Protein AF-A0A9W7A2T2-F1 (afdb_monomer_lite)

Secondary structure (DSSP, 8-state):
--TTHHHH-HHHHHHHHTT-HHHHHHHHHHTT-EEEETTTEEEEEEE-HHHHHHHHHHHHT-TT-TTSPPEE-TT-SSGGGSTT--SSS---SSS-EEEEEEE--TT-TTSS--EEEEE-TTT-TTS--HHHHHT--TT--GGGS-PEEHHHHHHTT-SSHHHHH-TT-EEEEEEEEEEE-TT--EEEEETTS-EEEE--------------

Organism: NCBI:txid2557542

Sequence (212 aa):
MAESANLYDPLSRDETYGSNIAKYLVDLHDSEGTFDFCGGMMFQFRLTEKLRSRLALVAESGGSDQNQPVVHGASFDSMAKIPDYEKSAAADNIRYFHGREIRSVPSAKGGRGFVLELSDSEGDPEGWTEGEISGYDGWGHDASRKWRKVDEWEAEGVKNVKDNYGPEAFGLNHRFYLHYDGGKSFWLSAEDGCEGKAAEAKRRGYFQGLFN

pLDDT: mean 91.11, std 13.6, range [35.66, 98.81]

Structure (mmCIF, N/CA/C/O backbone):
data_AF-A0A9W7A2T2-F1
#
_entry.id   AF-A0A9W7A2T2-F1
#
loop_
_atom_site.group_PDB
_atom_site.id
_atom_site.type_symbol
_atom_site.label_atom_id
_atom_site.label_alt_id
_atom_site.label_comp_id
_atom_site.label_asym_id
_atom_site.label_entity_id
_atom_site.label_seq_id
_atom_site.pdbx_PDB_ins_code
_atom_site.Cartn_x
_atom_site.Cartn_y
_atom_site.Cartn_z
_atom_site.occupancy
_atom_site.B_iso_or_equiv
_atom_site.auth_seq_id
_atom_site.auth_comp_id
_atom_site.auth_asym_id
_atom_site.auth_atom_id
_atom_site.pdbx_PDB_model_num
ATOM 1 N N . MET A 1 1 ? 4.888 -23.614 -9.134 1.00 39.28 1 MET A N 1
ATOM 2 C CA . MET A 1 1 ? 6.032 -23.099 -8.344 1.00 39.28 1 MET A CA 1
ATOM 3 C C . MET A 1 1 ? 6.779 -21.946 -9.036 1.00 39.28 1 MET A C 1
ATOM 5 O O . MET A 1 1 ? 7.769 -21.507 -8.481 1.00 39.28 1 MET A O 1
ATOM 9 N N . ALA A 1 2 ? 6.320 -21.427 -10.190 1.00 44.50 2 ALA A N 1
ATOM 10 C CA . ALA A 1 2 ? 6.962 -20.298 -10.887 1.00 44.50 2 ALA A CA 1
ATOM 11 C C . ALA A 1 2 ? 6.313 -18.923 -10.598 1.00 44.50 2 ALA A C 1
ATOM 13 O O . ALA A 1 2 ? 7.002 -17.916 -10.664 1.00 44.50 2 ALA A O 1
ATOM 14 N N . GLU A 1 3 ? 5.027 -18.867 -10.225 1.00 53.41 3 GLU A N 1
ATOM 15 C CA . GLU A 1 3 ? 4.299 -17.595 -10.025 1.00 53.41 3 GLU A CA 1
ATOM 16 C C . GLU A 1 3 ? 4.831 -16.729 -8.874 1.00 53.41 3 GLU A C 1
ATOM 18 O O . GLU A 1 3 ? 4.826 -15.511 -8.990 1.00 53.41 3 GLU A O 1
ATOM 23 N N . SER A 1 4 ? 5.343 -17.320 -7.788 1.00 67.75 4 SER A N 1
ATOM 24 C CA . SER A 1 4 ? 5.861 -16.538 -6.655 1.00 67.75 4 SER A CA 1
ATOM 25 C C . SER A 1 4 ? 7.244 -15.933 -6.910 1.00 67.75 4 SER A C 1
ATOM 27 O O . SER A 1 4 ? 7.601 -14.957 -6.259 1.00 67.75 4 SER A O 1
ATOM 29 N N . ALA A 1 5 ? 8.029 -16.478 -7.847 1.00 77.12 5 ALA A N 1
ATOM 30 C CA . ALA A 1 5 ? 9.371 -15.967 -8.137 1.00 77.12 5 ALA A CA 1
ATOM 31 C C . ALA A 1 5 ? 9.308 -14.558 -8.742 1.00 77.12 5 ALA A C 1
ATOM 33 O O . ALA A 1 5 ? 10.054 -13.674 -8.325 1.00 77.12 5 ALA A O 1
ATOM 34 N N . ASN A 1 6 ? 8.344 -14.326 -9.637 1.00 90.19 6 ASN A N 1
ATOM 35 C CA . ASN A 1 6 ? 8.128 -13.042 -10.307 1.00 90.19 6 ASN A CA 1
ATOM 36 C C . ASN A 1 6 ? 7.734 -11.917 -9.336 1.00 90.19 6 ASN A C 1
ATOM 38 O O . ASN A 1 6 ? 7.811 -10.747 -9.696 1.00 90.19 6 ASN A O 1
ATOM 42 N N . LEU A 1 7 ? 7.316 -12.259 -8.112 1.00 92.25 7 LEU A N 1
ATOM 43 C CA . LEU A 1 7 ? 6.920 -11.288 -7.097 1.00 92.25 7 LEU A CA 1
ATOM 44 C C . LEU A 1 7 ? 8.091 -10.761 -6.260 1.00 92.25 7 LEU A C 1
ATOM 46 O O . LEU A 1 7 ? 7.997 -9.683 -5.684 1.00 92.25 7 LEU A O 1
ATOM 50 N N . TYR A 1 8 ? 9.183 -11.520 -6.163 1.00 93.00 8 TYR A N 1
ATOM 51 C CA . TYR A 1 8 ? 10.259 -11.239 -5.205 1.00 93.00 8 TYR A CA 1
ATOM 52 C C . TYR A 1 8 ? 11.643 -11.146 -5.849 1.00 93.00 8 TYR A C 1
ATOM 54 O O . TYR A 1 8 ? 12.512 -10.452 -5.322 1.00 93.00 8 TYR A O 1
ATOM 62 N N . ASP A 1 9 ? 11.867 -11.824 -6.976 1.00 92.88 9 ASP A N 1
ATOM 63 C CA . ASP A 1 9 ? 13.112 -11.737 -7.732 1.00 92.88 9 ASP A CA 1
ATOM 64 C C . ASP A 1 9 ? 13.060 -10.553 -8.718 1.00 92.88 9 ASP A C 1
ATOM 66 O O . ASP A 1 9 ? 12.177 -10.523 -9.579 1.00 92.88 9 ASP A O 1
ATOM 70 N N . PRO A 1 10 ? 13.987 -9.576 -8.640 1.00 93.81 10 PRO A N 1
ATOM 71 C CA . PRO A 1 10 ? 13.949 -8.397 -9.502 1.00 93.81 10 PRO A CA 1
ATOM 72 C C . PRO A 1 10 ? 14.003 -8.696 -11.002 1.00 93.81 10 PRO A C 1
ATOM 74 O O . PRO A 1 10 ? 13.326 -8.016 -11.768 1.00 93.81 10 PRO A O 1
ATOM 77 N N . LEU A 1 11 ? 14.787 -9.691 -11.432 1.00 93.25 11 LEU A N 1
ATOM 78 C CA . LEU A 1 11 ? 14.917 -10.020 -12.855 1.00 93.25 11 LEU A CA 1
ATOM 79 C C . LEU A 1 11 ? 13.620 -10.633 -13.380 1.00 93.25 11 LEU A C 1
ATOM 81 O O . LEU A 1 11 ? 13.077 -10.170 -14.378 1.00 93.25 11 LEU A O 1
ATOM 85 N N . SER A 1 12 ? 13.087 -11.610 -12.652 1.00 94.25 12 SER A N 1
ATOM 86 C CA . SER A 1 12 ? 11.843 -12.300 -12.998 1.00 94.25 12 SER A CA 1
ATOM 87 C C . SER A 1 12 ? 10.645 -11.341 -12.970 1.00 94.25 12 SER A C 1
ATOM 89 O O . SER A 1 12 ? 9.765 -11.410 -13.832 1.00 94.25 12 SER A O 1
ATOM 91 N N . ARG A 1 13 ? 10.626 -10.398 -12.015 1.00 95.50 13 ARG A N 1
ATOM 92 C CA . ARG A 1 13 ? 9.643 -9.307 -11.953 1.00 95.50 13 ARG A CA 1
ATOM 93 C C . ARG A 1 13 ? 9.729 -8.415 -13.188 1.00 95.50 13 ARG A C 1
ATOM 95 O O . ARG A 1 13 ? 8.713 -8.186 -13.838 1.00 95.50 13 ARG A O 1
ATOM 102 N N . ASP A 1 14 ? 10.918 -7.913 -13.513 1.00 94.19 14 ASP A N 1
ATOM 103 C CA . ASP A 1 14 ? 11.112 -6.995 -14.639 1.00 94.19 14 ASP A CA 1
ATOM 104 C C . ASP A 1 14 ? 10.768 -7.671 -15.980 1.00 94.19 14 ASP A C 1
ATOM 106 O O . ASP A 1 14 ? 10.157 -7.038 -16.840 1.00 94.19 14 ASP A O 1
ATOM 110 N N . GLU A 1 15 ? 11.084 -8.961 -16.144 1.00 95.75 15 GLU A N 1
ATOM 111 C CA . GLU A 1 15 ? 10.700 -9.762 -17.317 1.00 95.75 15 GLU A CA 1
ATOM 112 C C . GLU A 1 15 ? 9.182 -9.962 -17.432 1.00 95.75 15 GLU A C 1
ATOM 114 O O . GLU A 1 15 ? 8.639 -9.951 -18.537 1.00 95.75 15 GLU A O 1
ATOM 119 N N . THR A 1 16 ? 8.493 -10.134 -16.302 1.00 95.94 16 THR A N 1
ATOM 120 C CA . THR A 1 16 ? 7.048 -10.408 -16.269 1.00 95.94 16 THR A CA 1
ATOM 121 C C . THR A 1 16 ? 6.214 -9.139 -16.419 1.00 95.94 16 THR A C 1
ATOM 123 O O . THR A 1 16 ? 5.229 -9.123 -17.157 1.00 95.94 16 THR A O 1
ATOM 126 N N . TYR A 1 17 ? 6.585 -8.079 -15.701 1.00 96.38 17 TYR A N 1
ATOM 127 C CA . TYR A 1 17 ? 5.761 -6.882 -15.542 1.00 96.38 17 TYR A CA 1
ATOM 128 C C . TYR A 1 17 ? 6.290 -5.686 -16.330 1.00 96.38 17 TYR A C 1
ATOM 130 O O . TYR A 1 17 ? 5.493 -4.870 -16.797 1.00 96.38 17 TYR A O 1
ATOM 138 N N . GLY A 1 18 ? 7.609 -5.562 -16.506 1.00 95.31 18 GLY A N 1
ATOM 139 C CA . GLY A 1 18 ? 8.226 -4.394 -17.132 1.00 95.31 18 GLY A CA 1
ATOM 140 C C . GLY A 1 18 ? 7.735 -3.086 -16.503 1.00 95.31 18 GLY A C 1
ATOM 141 O O . GLY A 1 18 ? 7.902 -2.858 -15.308 1.00 95.31 18 GLY A O 1
ATOM 142 N N . SER A 1 19 ? 7.100 -2.227 -17.305 1.00 96.12 19 SER A N 1
ATOM 143 C CA . SER A 1 19 ? 6.503 -0.967 -16.839 1.00 96.12 19 SER A CA 1
ATOM 144 C C . SER A 1 19 ? 5.053 -1.085 -16.344 1.00 96.12 19 SER A C 1
ATOM 146 O O . SER A 1 19 ? 4.466 -0.080 -15.955 1.00 96.12 19 SER A O 1
ATOM 148 N N . ASN A 1 20 ? 4.450 -2.279 -16.342 1.00 98.19 20 ASN A N 1
ATOM 149 C CA . ASN A 1 20 ? 3.092 -2.508 -15.839 1.00 98.19 20 ASN A CA 1
ATOM 150 C C . ASN A 1 20 ? 3.088 -2.746 -14.319 1.00 98.19 20 ASN A C 1
ATOM 152 O O . ASN A 1 20 ? 2.816 -3.845 -13.830 1.00 98.19 20 ASN A O 1
ATOM 156 N N . ILE A 1 21 ? 3.419 -1.695 -13.571 1.00 98.31 21 ILE A N 1
ATOM 157 C CA . ILE A 1 21 ? 3.510 -1.724 -12.107 1.00 98.31 21 ILE A CA 1
ATOM 158 C C . ILE A 1 21 ? 2.142 -1.972 -11.469 1.00 98.31 21 ILE A C 1
ATOM 160 O O . ILE A 1 21 ? 2.054 -2.671 -10.461 1.00 98.31 21 ILE A O 1
ATOM 164 N N . ALA A 1 22 ? 1.063 -1.478 -12.078 1.00 98.69 22 ALA A N 1
ATOM 165 C CA . ALA A 1 22 ? -0.293 -1.739 -11.610 1.00 98.69 22 ALA A CA 1
ATOM 166 C C . ALA A 1 22 ? -0.591 -3.249 -11.555 1.00 98.69 22 ALA A C 1
ATOM 168 O O . ALA A 1 22 ? -1.067 -3.743 -10.532 1.00 98.69 22 ALA A O 1
ATOM 169 N N . LYS A 1 23 ? -0.223 -4.005 -12.603 1.00 98.50 23 LYS A N 1
ATOM 170 C CA . LYS A 1 23 ? -0.381 -5.469 -12.624 1.00 98.50 23 LYS A CA 1
ATOM 171 C C . LYS A 1 23 ? 0.440 -6.149 -11.532 1.00 98.50 23 LYS A C 1
ATOM 173 O O . LYS A 1 23 ? -0.048 -7.082 -10.905 1.00 98.50 23 LYS A O 1
ATOM 178 N N . TYR A 1 24 ? 1.661 -5.676 -11.293 1.00 98.25 24 TYR A N 1
ATOM 179 C CA . TYR A 1 24 ? 2.524 -6.210 -10.242 1.00 98.25 24 TYR A CA 1
ATOM 180 C C . TYR A 1 24 ? 1.923 -6.023 -8.841 1.00 98.25 24 TYR A C 1
ATOM 182 O O . TYR A 1 24 ? 1.897 -6.968 -8.057 1.00 98.25 24 TYR A O 1
ATOM 190 N N . LEU A 1 25 ? 1.384 -4.838 -8.531 1.00 98.56 25 LEU A N 1
ATOM 191 C CA . LEU A 1 25 ? 0.721 -4.583 -7.247 1.00 98.56 25 LEU A CA 1
ATOM 192 C C . LEU A 1 25 ? -0.55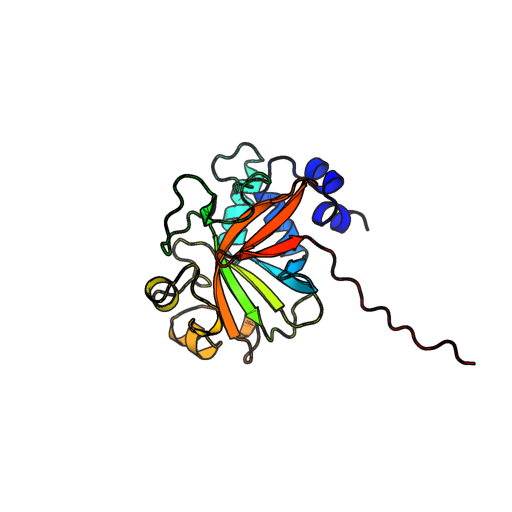5 -5.419 -7.078 1.00 98.56 25 LEU A C 1
ATOM 194 O O . LEU A 1 25 ? -0.791 -5.951 -5.994 1.00 98.56 25 LEU A O 1
ATOM 198 N N . VAL A 1 26 ? -1.360 -5.565 -8.137 1.00 98.69 26 VAL A N 1
ATOM 199 C CA . VAL A 1 26 ? -2.550 -6.433 -8.116 1.00 98.69 26 VAL A CA 1
ATOM 200 C C . VAL A 1 26 ? -2.152 -7.884 -7.855 1.00 98.69 26 VAL A C 1
ATOM 202 O O . VAL A 1 26 ? -2.738 -8.519 -6.985 1.00 98.69 26 VAL A O 1
ATOM 205 N N . ASP A 1 27 ? -1.114 -8.392 -8.520 1.00 98.12 27 ASP A N 1
ATOM 206 C CA . ASP A 1 27 ? -0.656 -9.769 -8.315 1.00 98.12 27 ASP A CA 1
ATOM 207 C C . ASP A 1 27 ? -0.048 -9.978 -6.923 1.00 98.12 27 ASP A C 1
ATOM 209 O O . ASP A 1 27 ? -0.278 -11.017 -6.304 1.00 98.12 27 ASP A O 1
ATOM 213 N N . LEU A 1 28 ? 0.685 -8.995 -6.386 1.00 97.12 28 LEU A N 1
ATOM 214 C CA . LEU A 1 28 ? 1.149 -9.019 -4.996 1.00 97.12 28 LEU A CA 1
ATOM 215 C C . LEU A 1 28 ? -0.024 -9.103 -4.014 1.00 97.12 28 LEU A C 1
ATOM 217 O O . LEU A 1 28 ? 0.048 -9.857 -3.049 1.00 97.12 28 LEU A O 1
ATOM 221 N N . HIS A 1 29 ? -1.100 -8.353 -4.249 1.00 97.94 29 HIS A N 1
ATOM 222 C CA . HIS A 1 29 ? -2.296 -8.402 -3.413 1.00 97.94 29 HIS A CA 1
ATOM 223 C C . HIS A 1 29 ? -3.030 -9.745 -3.530 1.00 97.94 29 HIS A C 1
ATOM 225 O O . HIS A 1 29 ? -3.267 -10.400 -2.514 1.00 97.94 29 HIS A O 1
ATOM 231 N N . ASP A 1 30 ? -3.340 -10.173 -4.756 1.00 97.44 30 ASP A N 1
ATOM 232 C CA . ASP A 1 30 ? -4.124 -11.382 -5.042 1.00 97.44 30 ASP A CA 1
ATOM 233 C C . ASP A 1 30 ? -3.389 -12.665 -4.597 1.00 97.44 30 ASP A C 1
ATOM 235 O O . ASP A 1 30 ? -4.020 -13.673 -4.275 1.00 97.44 30 ASP A O 1
ATOM 239 N N . SER A 1 31 ? -2.053 -12.628 -4.534 1.00 95.62 31 SER A N 1
ATOM 240 C CA . SER A 1 31 ? -1.213 -13.725 -4.029 1.00 95.62 31 SER A CA 1
ATOM 241 C C . SER A 1 31 ? -0.947 -13.687 -2.519 1.00 95.62 31 SER A C 1
ATOM 243 O O . SER A 1 31 ? -0.218 -14.544 -2.012 1.00 95.62 31 SER A O 1
ATOM 245 N N . GLU A 1 32 ? -1.511 -12.715 -1.795 1.00 95.25 32 GLU A N 1
ATOM 246 C CA . GLU A 1 32 ? -1.218 -12.459 -0.378 1.00 95.25 32 GLU A CA 1
ATOM 247 C C . GLU A 1 32 ? 0.293 -12.261 -0.114 1.00 95.25 32 GLU A C 1
ATOM 249 O O . GLU A 1 32 ? 0.839 -12.722 0.897 1.00 95.25 32 GLU A O 1
ATOM 254 N N . GLY A 1 33 ? 0.977 -11.599 -1.053 1.00 95.44 33 GLY A N 1
ATOM 255 C CA . GLY A 1 33 ? 2.412 -11.345 -1.031 1.00 95.44 33 GLY A CA 1
ATOM 256 C C . GLY A 1 33 ? 2.857 -10.499 0.160 1.00 95.44 33 GLY A C 1
ATOM 257 O O . GLY A 1 33 ? 2.050 -9.856 0.831 1.00 95.44 33 GLY A O 1
ATOM 258 N N . THR A 1 34 ? 4.158 -10.510 0.457 1.00 95.56 34 THR A N 1
ATOM 259 C CA . THR A 1 34 ? 4.694 -9.865 1.665 1.00 95.56 34 THR A CA 1
ATOM 260 C C . THR A 1 34 ? 5.846 -8.898 1.403 1.00 95.56 34 THR A C 1
ATOM 262 O O . THR A 1 34 ? 6.621 -9.059 0.461 1.00 95.56 34 THR A O 1
ATOM 265 N N . PHE A 1 35 ? 5.992 -7.925 2.301 1.00 96.06 35 PHE A N 1
ATOM 266 C CA . PHE A 1 35 ? 7.139 -7.024 2.398 1.00 96.06 35 PHE A CA 1
ATOM 267 C C . PHE A 1 35 ? 7.901 -7.280 3.700 1.00 96.06 35 PHE A C 1
ATOM 269 O O . PHE A 1 35 ? 7.287 -7.425 4.757 1.00 96.06 35 PHE A O 1
ATOM 276 N N . ASP A 1 36 ? 9.232 -7.322 3.630 1.00 94.19 36 ASP A N 1
ATOM 277 C CA . ASP A 1 36 ? 10.106 -7.262 4.807 1.00 94.19 36 ASP A CA 1
ATOM 278 C C . ASP A 1 36 ? 10.282 -5.793 5.210 1.00 94.19 36 ASP A C 1
ATOM 280 O O . ASP A 1 36 ? 11.205 -5.119 4.754 1.00 94.19 36 ASP A O 1
ATOM 284 N N . PHE A 1 37 ? 9.327 -5.290 5.988 1.00 91.31 37 PHE A N 1
ATOM 285 C CA . PHE A 1 37 ? 9.185 -3.890 6.375 1.00 91.31 37 PHE A CA 1
ATOM 286 C C . PHE A 1 37 ? 9.878 -3.617 7.715 1.00 91.31 37 PHE A C 1
ATOM 288 O O . PHE A 1 37 ? 9.899 -4.469 8.607 1.00 91.31 37 PHE A O 1
ATOM 295 N N . CYS A 1 38 ? 10.475 -2.435 7.867 1.00 86.56 38 CYS A N 1
ATOM 296 C CA . CYS A 1 38 ? 11.233 -2.025 9.057 1.00 86.56 38 CYS A CA 1
ATOM 297 C C . CYS A 1 38 ? 12.368 -2.993 9.456 1.00 86.56 38 CYS A C 1
ATOM 299 O O . CYS A 1 38 ? 12.692 -3.127 10.639 1.00 86.56 38 CYS A O 1
ATOM 301 N N . GLY A 1 39 ? 12.977 -3.681 8.484 1.00 79.19 39 GLY A N 1
ATOM 302 C CA . GLY A 1 39 ? 14.183 -4.486 8.698 1.00 79.19 39 GLY A CA 1
ATOM 303 C C . GLY A 1 39 ? 13.975 -5.758 9.528 1.00 79.19 39 GLY A C 1
ATOM 304 O O . GLY A 1 39 ? 14.740 -6.022 10.458 1.00 79.19 39 GLY A O 1
ATOM 305 N N . GLY A 1 40 ? 12.966 -6.565 9.196 1.00 83.50 40 GLY A N 1
ATOM 306 C CA . GLY A 1 40 ? 12.762 -7.899 9.770 1.00 83.50 40 GLY A CA 1
ATOM 307 C C . GLY A 1 40 ? 11.316 -8.227 10.139 1.00 83.50 40 GLY A C 1
ATOM 308 O O . GLY A 1 40 ? 11.067 -9.277 10.748 1.00 83.50 40 GLY A O 1
ATOM 309 N N . MET A 1 41 ? 10.362 -7.344 9.840 1.00 90.81 41 MET A N 1
ATOM 310 C CA . MET A 1 41 ? 8.943 -7.574 10.092 1.00 90.81 41 MET A CA 1
ATOM 311 C C . MET A 1 41 ? 8.233 -7.846 8.770 1.00 90.81 41 MET A C 1
ATOM 313 O O . MET A 1 41 ? 8.154 -6.989 7.903 1.00 90.81 41 MET A O 1
ATOM 317 N N . MET A 1 42 ? 7.696 -9.055 8.617 1.00 94.38 42 MET A N 1
ATOM 318 C CA . MET A 1 42 ? 6.963 -9.419 7.409 1.00 94.38 42 MET A CA 1
ATOM 319 C C . MET A 1 42 ? 5.521 -8.919 7.500 1.00 94.38 42 MET A C 1
ATOM 321 O O . MET A 1 42 ? 4.765 -9.395 8.351 1.00 94.38 42 MET A O 1
ATOM 325 N N . PHE A 1 43 ? 5.153 -8.007 6.607 1.00 96.81 43 PHE A N 1
ATOM 326 C CA . PHE A 1 43 ? 3.792 -7.509 6.436 1.00 96.81 43 PHE A CA 1
ATOM 327 C C . PHE A 1 43 ? 3.179 -8.122 5.184 1.00 96.81 43 PHE A C 1
ATOM 329 O O . PHE A 1 43 ? 3.812 -8.118 4.130 1.00 96.81 43 PHE A O 1
ATOM 336 N N . GLN A 1 44 ? 1.950 -8.623 5.275 1.00 97.44 44 GLN A N 1
ATOM 337 C CA . GLN A 1 44 ? 1.161 -8.935 4.087 1.00 97.44 44 GLN A CA 1
ATOM 338 C C . GLN A 1 44 ? 0.778 -7.642 3.371 1.00 97.44 44 GLN A C 1
ATOM 340 O O . GLN A 1 44 ? 0.322 -6.692 4.001 1.00 97.44 44 GLN A O 1
ATOM 345 N N . PHE A 1 45 ? 0.932 -7.620 2.055 1.00 97.94 45 PHE A N 1
ATOM 346 C CA . PHE A 1 45 ? 0.456 -6.539 1.216 1.00 97.94 45 PHE A CA 1
ATOM 347 C C . PHE A 1 45 ? -1.033 -6.697 0.931 1.00 97.94 45 PHE A C 1
ATOM 349 O O . PHE A 1 45 ? -1.511 -7.787 0.600 1.00 97.94 45 PHE A O 1
ATOM 356 N N . ARG A 1 46 ? -1.774 -5.599 1.040 1.00 98.38 46 ARG A N 1
ATOM 357 C CA . ARG A 1 46 ? -3.193 -5.556 0.719 1.00 98.38 46 ARG A CA 1
ATOM 358 C C . ARG A 1 46 ? -3.543 -4.258 0.003 1.00 98.38 46 ARG A C 1
ATOM 360 O O . ARG A 1 46 ? -3.083 -3.190 0.379 1.00 98.38 46 ARG A O 1
ATOM 367 N N . LEU A 1 47 ? -4.400 -4.365 -1.001 1.00 98.81 47 LEU A N 1
ATOM 368 C CA . LEU A 1 47 ? -5.118 -3.244 -1.585 1.00 98.81 47 LEU A CA 1
ATOM 369 C C . LEU A 1 47 ? -6.553 -3.277 -1.049 1.00 98.81 47 LEU A C 1
ATOM 371 O O . LEU A 1 47 ? -7.107 -4.361 -0.838 1.00 98.81 47 LEU A O 1
ATOM 375 N N . THR A 1 48 ? -7.161 -2.116 -0.833 1.00 98.62 48 THR A N 1
ATOM 376 C CA . THR A 1 48 ? -8.623 -2.031 -0.704 1.00 98.62 48 THR A CA 1
ATOM 377 C C . THR A 1 48 ? -9.286 -2.448 -2.014 1.00 98.62 48 THR A C 1
ATOM 379 O O . THR A 1 48 ? -8.667 -2.388 -3.084 1.00 98.62 48 THR A O 1
ATOM 382 N N . GLU A 1 49 ? -10.563 -2.836 -1.969 1.00 98.31 49 GLU A N 1
ATOM 383 C CA . GLU A 1 49 ? -11.251 -3.308 -3.178 1.00 98.31 49 GLU A CA 1
ATOM 384 C C . GLU A 1 49 ? -11.295 -2.225 -4.269 1.00 98.31 49 GLU A C 1
ATOM 386 O O . GLU A 1 49 ? -11.135 -2.508 -5.462 1.00 98.31 49 GLU A O 1
ATOM 391 N N . LYS A 1 50 ? -11.456 -0.958 -3.864 1.00 98.62 50 LYS A N 1
ATOM 392 C CA . LYS A 1 50 ? -11.489 0.174 -4.792 1.00 98.62 50 LYS A CA 1
ATOM 393 C C . LYS A 1 50 ? -10.139 0.401 -5.469 1.00 98.62 50 LYS A C 1
ATOM 395 O O . LYS A 1 50 ? -10.102 0.498 -6.698 1.00 98.62 50 LYS A O 1
ATOM 400 N N . LEU A 1 51 ? -9.043 0.439 -4.704 1.00 98.75 51 LEU A N 1
ATOM 401 C CA . LEU A 1 51 ? -7.712 0.640 -5.280 1.00 98.75 51 LEU A CA 1
ATOM 402 C C . LEU A 1 51 ? -7.300 -0.553 -6.146 1.00 98.75 51 LEU A C 1
ATOM 404 O O . LEU A 1 51 ? -6.781 -0.357 -7.244 1.00 98.75 51 LEU A O 1
ATOM 408 N N . ARG A 1 52 ? -7.587 -1.783 -5.698 1.00 98.75 52 ARG A N 1
ATOM 409 C CA . ARG A 1 52 ? -7.376 -3.002 -6.491 1.00 98.75 52 ARG A CA 1
ATOM 410 C C . ARG A 1 52 ? -8.087 -2.906 -7.837 1.00 98.75 52 ARG A C 1
ATOM 412 O O . ARG A 1 52 ? -7.457 -3.109 -8.871 1.00 98.75 52 ARG A O 1
ATOM 419 N N . SER A 1 53 ? -9.375 -2.562 -7.830 1.00 98.62 53 SER A N 1
ATOM 420 C CA . SER A 1 53 ? -10.179 -2.422 -9.049 1.00 98.62 53 SER A CA 1
ATOM 421 C C . SER A 1 53 ? -9.625 -1.345 -9.985 1.00 98.62 53 SER A C 1
ATOM 423 O O . SER A 1 53 ? -9.503 -1.577 -11.187 1.00 98.62 53 SER A O 1
ATOM 425 N N . ARG A 1 54 ? -9.233 -0.182 -9.446 1.00 98.56 54 ARG A N 1
ATOM 426 C CA . ARG A 1 54 ? -8.578 0.882 -10.222 1.00 98.56 54 ARG A CA 1
ATOM 427 C C . ARG A 1 54 ? -7.290 0.379 -10.875 1.00 98.56 54 ARG A C 1
ATOM 429 O O . ARG A 1 54 ? -7.113 0.558 -12.077 1.00 98.56 54 ARG A O 1
ATOM 436 N N . LEU A 1 55 ? -6.407 -0.259 -10.109 1.00 98.75 55 LEU A N 1
ATOM 437 C CA . LEU A 1 55 ? -5.127 -0.753 -10.618 1.00 98.75 55 LEU A CA 1
ATOM 438 C C . LEU A 1 55 ? -5.303 -1.901 -11.618 1.00 98.75 55 LEU A C 1
ATOM 440 O O . LEU A 1 55 ? -4.544 -1.971 -12.579 1.00 98.75 55 LEU A O 1
ATOM 444 N N . ALA A 1 56 ? -6.318 -2.752 -11.463 1.00 98.69 56 ALA A N 1
ATOM 445 C CA . ALA A 1 56 ? -6.638 -3.785 -12.446 1.00 98.69 56 ALA A CA 1
ATOM 446 C C . ALA A 1 56 ? -7.007 -3.180 -13.814 1.00 98.69 56 ALA A C 1
ATOM 448 O O . ALA A 1 56 ? -6.499 -3.635 -14.836 1.00 98.69 56 ALA A O 1
ATOM 449 N N . LEU A 1 57 ? -7.795 -2.098 -13.841 1.00 98.38 57 LEU A N 1
ATOM 450 C CA . LEU A 1 57 ? -8.120 -1.386 -15.086 1.00 98.38 57 LEU A CA 1
ATOM 451 C C . LEU A 1 57 ? -6.879 -0.744 -15.725 1.00 98.38 57 LEU A C 1
ATOM 453 O O . LEU A 1 57 ? -6.666 -0.862 -16.929 1.00 98.38 57 LEU A O 1
ATOM 457 N N . VAL A 1 58 ? -6.022 -0.104 -14.922 1.00 98.50 58 VAL A N 1
ATOM 458 C CA . VAL A 1 58 ? -4.743 0.453 -15.405 1.00 98.50 58 VAL A CA 1
ATOM 459 C C . VAL A 1 58 ? -3.835 -0.657 -15.949 1.00 98.50 58 VAL A C 1
ATOM 461 O O . VAL A 1 58 ? -3.156 -0.479 -16.961 1.00 98.50 58 VAL A O 1
ATOM 464 N N . ALA A 1 59 ? -3.843 -1.826 -15.308 1.00 98.19 59 ALA A N 1
ATOM 465 C CA . ALA A 1 59 ? -3.067 -2.980 -15.728 1.00 98.19 59 ALA A CA 1
ATOM 466 C C . ALA A 1 59 ? -3.515 -3.539 -17.087 1.00 98.19 59 ALA A C 1
ATOM 468 O O . ALA A 1 59 ? -2.656 -3.944 -17.874 1.00 98.19 59 ALA A O 1
ATOM 469 N N . GLU A 1 60 ? -4.820 -3.536 -17.375 1.00 97.94 60 GLU A N 1
ATOM 470 C CA . GLU A 1 60 ? -5.389 -3.947 -18.667 1.00 97.94 60 GLU A CA 1
ATOM 471 C C . GLU A 1 60 ? -4.971 -3.015 -19.814 1.00 97.94 60 GLU A C 1
ATOM 473 O O . GLU A 1 60 ? -4.691 -3.487 -20.918 1.00 97.94 60 GLU A O 1
ATOM 478 N N . SER A 1 61 ? -4.843 -1.710 -19.546 1.00 96.19 61 SER A N 1
ATOM 479 C CA . SER A 1 61 ? -4.306 -0.723 -20.499 1.00 96.19 61 SER A CA 1
ATOM 480 C C . SER A 1 61 ? -2.802 -0.882 -20.774 1.00 96.19 61 SER A C 1
ATOM 482 O O . SER A 1 61 ? -2.276 -0.308 -21.732 1.00 96.19 61 SER A O 1
ATOM 484 N N . GLY A 1 62 ? -2.096 -1.669 -19.957 1.00 94.81 62 GLY A N 1
ATOM 485 C CA . GLY A 1 62 ? -0.680 -1.984 -20.119 1.00 94.81 62 GLY A CA 1
ATOM 486 C C . GLY A 1 62 ? 0.280 -0.922 -19.573 1.00 94.81 62 GLY A C 1
ATOM 487 O O . GLY A 1 62 ? -0.100 0.125 -19.051 1.00 94.81 62 GLY A O 1
ATOM 488 N N . GLY A 1 63 ? 1.580 -1.202 -19.695 1.00 94.06 63 GLY A N 1
ATOM 489 C CA . GLY A 1 63 ? 2.650 -0.414 -19.070 1.00 94.06 63 GLY A CA 1
ATOM 490 C C . GLY A 1 63 ? 2.915 0.973 -19.673 1.00 94.06 63 GLY A C 1
ATOM 491 O O . GLY A 1 63 ? 3.872 1.625 -19.265 1.00 94.06 63 GLY A O 1
ATOM 492 N N . SER A 1 64 ? 2.126 1.409 -20.657 1.00 95.44 64 SER A N 1
ATOM 493 C CA . SER A 1 64 ? 2.164 2.765 -21.223 1.00 95.44 64 SER A CA 1
ATOM 494 C C . SER A 1 64 ? 1.010 3.651 -20.746 1.00 95.44 64 SER A C 1
ATOM 496 O O . SER A 1 64 ? 0.914 4.795 -21.189 1.00 95.44 64 SER A O 1
ATOM 498 N N . ASP A 1 65 ? 0.114 3.137 -19.895 1.00 97.50 65 ASP A N 1
ATOM 499 C CA . ASP A 1 65 ? -0.95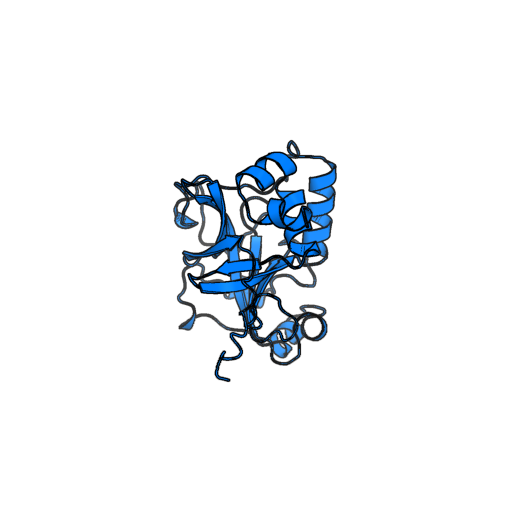6 3.941 -19.303 1.00 97.50 65 ASP A CA 1
ATOM 500 C C . ASP A 1 65 ? -0.362 5.044 -18.411 1.00 97.50 65 ASP A C 1
ATOM 502 O O . ASP A 1 65 ? 0.540 4.807 -17.607 1.00 97.50 65 ASP A O 1
ATOM 506 N N . GLN A 1 66 ? -0.867 6.268 -18.555 1.00 96.81 66 GLN A N 1
ATOM 507 C CA . GLN A 1 66 ? -0.392 7.433 -17.800 1.00 96.81 66 GLN A CA 1
ATOM 508 C C . GLN A 1 66 ? -0.687 7.351 -16.294 1.00 96.81 66 GLN A C 1
ATOM 510 O O . GLN A 1 66 ? -0.093 8.095 -15.519 1.00 96.81 66 GLN A O 1
ATOM 515 N N . ASN A 1 67 ? -1.595 6.462 -15.887 1.00 97.56 67 ASN A N 1
ATOM 516 C CA . ASN A 1 67 ? -1.961 6.221 -14.496 1.00 97.56 67 ASN A CA 1
ATOM 517 C C . ASN A 1 67 ? -1.185 5.047 -13.878 1.00 97.56 67 ASN A C 1
ATOM 519 O O . ASN A 1 67 ? -1.530 4.602 -12.784 1.00 97.56 67 ASN A O 1
ATOM 523 N N . GLN A 1 68 ? -0.163 4.513 -14.560 1.00 98.44 68 GLN A N 1
ATOM 524 C CA . GLN A 1 68 ? 0.737 3.532 -13.954 1.00 98.44 68 GLN A CA 1
ATOM 525 C C . GLN A 1 68 ? 1.395 4.126 -12.698 1.00 98.44 68 GLN A C 1
ATOM 527 O O . GLN A 1 68 ? 1.911 5.246 -12.765 1.00 98.44 68 GLN A O 1
ATOM 532 N N . PRO A 1 69 ? 1.432 3.384 -11.574 1.00 98.38 69 PRO A N 1
ATOM 533 C CA . PRO A 1 69 ? 2.166 3.803 -10.390 1.00 98.38 69 PRO A CA 1
ATOM 534 C C . PRO A 1 69 ? 3.615 4.171 -10.708 1.00 98.38 69 PRO A C 1
ATOM 536 O O . PRO A 1 69 ? 4.319 3.455 -11.427 1.00 98.38 69 PRO A O 1
ATOM 539 N N . VAL A 1 70 ? 4.076 5.278 -10.138 1.00 97.88 70 VAL A N 1
ATOM 540 C CA . VAL A 1 70 ? 5.454 5.739 -10.285 1.00 97.88 70 VAL A CA 1
ATOM 541 C C . VAL A 1 70 ? 6.335 4.993 -9.294 1.00 97.88 70 VAL A C 1
ATOM 543 O O . VAL A 1 70 ? 6.101 5.026 -8.090 1.00 97.88 70 VAL A O 1
ATOM 546 N N . VAL A 1 71 ? 7.390 4.362 -9.811 1.00 97.50 71 VAL A N 1
ATOM 547 C CA . VAL A 1 71 ? 8.463 3.783 -8.997 1.00 97.50 71 VAL A CA 1
ATOM 548 C C . VAL A 1 71 ? 9.688 4.673 -9.126 1.00 97.50 71 VAL A C 1
ATOM 550 O O . VAL A 1 71 ? 10.297 4.775 -10.194 1.00 97.50 71 VAL A O 1
ATOM 553 N N . HIS A 1 72 ? 10.033 5.355 -8.041 1.00 97.25 72 HIS A N 1
ATOM 554 C CA . HIS A 1 72 ? 11.162 6.270 -8.009 1.00 97.25 72 HIS A CA 1
ATOM 555 C C . HIS A 1 72 ? 12.504 5.519 -8.083 1.00 97.25 72 HIS A C 1
ATOM 557 O O . HIS A 1 72 ? 12.624 4.356 -7.704 1.00 97.25 72 HIS A O 1
ATOM 563 N N . GLY A 1 73 ? 13.542 6.177 -8.600 1.00 95.88 73 GLY A N 1
ATOM 564 C CA . GLY A 1 73 ? 14.897 5.617 -8.614 1.00 95.88 73 GLY A CA 1
ATOM 565 C C . GLY A 1 73 ? 15.562 5.599 -7.230 1.00 95.88 73 GLY A C 1
ATOM 566 O O . GLY A 1 73 ? 15.106 6.253 -6.297 1.00 95.88 73 GLY A O 1
ATOM 567 N N . ALA A 1 74 ? 16.714 4.933 -7.135 1.00 94.56 74 ALA A N 1
ATOM 568 C CA . ALA A 1 74 ? 17.466 4.722 -5.889 1.00 94.56 74 ALA A CA 1
ATOM 569 C C . ALA A 1 74 ? 17.913 5.982 -5.133 1.00 94.56 74 ALA A C 1
ATOM 571 O O . ALA A 1 74 ? 18.291 5.893 -3.971 1.00 94.56 74 ALA A O 1
ATOM 572 N N . SER A 1 75 ? 17.890 7.156 -5.766 1.00 94.19 75 SER A N 1
ATOM 573 C CA . SER A 1 75 ? 18.183 8.432 -5.103 1.00 94.19 75 SER A CA 1
ATOM 574 C C . SER A 1 75 ? 17.041 8.946 -4.219 1.00 94.19 75 SER A C 1
ATOM 576 O O . SER A 1 75 ? 17.235 9.923 -3.497 1.00 94.19 75 SER A O 1
ATOM 578 N N . PHE A 1 76 ? 15.861 8.329 -4.305 1.00 93.81 76 PHE A N 1
ATOM 579 C CA . PHE A 1 76 ? 14.644 8.722 -3.599 1.00 93.81 76 PHE A CA 1
ATOM 580 C C . PHE A 1 76 ? 14.282 7.694 -2.521 1.00 93.81 76 PHE A C 1
ATOM 582 O O . PHE A 1 76 ? 13.151 7.248 -2.452 1.00 93.81 76 PHE A O 1
ATOM 589 N N . ASP A 1 77 ? 15.248 7.335 -1.680 1.00 88.94 77 ASP A N 1
ATOM 590 C CA . ASP A 1 77 ? 15.107 6.502 -0.465 1.00 88.94 77 ASP A CA 1
ATOM 591 C C . ASP A 1 77 ? 14.367 7.216 0.694 1.00 88.94 77 ASP A C 1
ATOM 593 O O . ASP A 1 77 ? 14.320 6.749 1.827 1.00 88.94 77 ASP A O 1
ATOM 597 N N . SER A 1 78 ? 13.829 8.408 0.441 1.00 91.19 78 SER A N 1
ATOM 598 C CA . SER A 1 78 ? 12.994 9.154 1.373 1.00 91.19 78 SER A CA 1
ATOM 599 C C . SER A 1 78 ? 12.016 10.009 0.583 1.00 91.19 78 SER A C 1
ATOM 601 O O . SER A 1 78 ? 12.414 10.701 -0.360 1.00 91.19 78 SER A O 1
ATOM 603 N N . MET A 1 79 ? 10.750 10.033 1.013 1.00 92.88 79 MET A N 1
ATOM 604 C CA . MET A 1 79 ? 9.701 10.817 0.357 1.00 92.88 79 MET A CA 1
ATOM 605 C C . MET A 1 79 ? 10.061 12.313 0.268 1.00 92.88 79 MET A C 1
ATOM 607 O O . MET A 1 79 ? 9.789 12.951 -0.743 1.00 92.88 79 MET A O 1
ATOM 611 N N . ALA A 1 80 ? 10.777 12.857 1.263 1.00 91.94 80 ALA A N 1
ATOM 612 C CA . ALA A 1 80 ? 11.228 14.253 1.285 1.00 91.94 80 ALA A CA 1
ATOM 613 C C . ALA A 1 80 ? 12.229 14.610 0.170 1.00 91.94 80 ALA A C 1
ATOM 615 O O . ALA A 1 80 ? 12.459 15.790 -0.090 1.00 91.94 80 ALA A O 1
ATOM 616 N N . LYS A 1 81 ? 12.860 13.615 -0.469 1.00 93.44 81 LYS A N 1
ATOM 617 C CA . LYS A 1 81 ? 13.783 13.825 -1.595 1.00 93.44 81 LYS A CA 1
ATOM 618 C C . LYS A 1 81 ? 13.062 13.881 -2.942 1.00 93.44 81 LYS A C 1
ATOM 620 O O . LYS A 1 81 ? 13.693 14.231 -3.940 1.00 93.44 81 LYS A O 1
ATOM 625 N N . ILE A 1 82 ? 11.784 13.505 -3.001 1.00 94.12 82 ILE A N 1
ATOM 626 C CA . ILE A 1 82 ? 11.015 13.492 -4.246 1.00 94.12 82 ILE A CA 1
ATOM 627 C C . ILE A 1 82 ? 10.757 14.944 -4.683 1.00 94.12 82 ILE A C 1
ATOM 629 O O . ILE A 1 82 ? 10.358 15.764 -3.853 1.00 94.12 82 ILE A O 1
ATOM 633 N N . PRO A 1 83 ? 10.995 15.298 -5.962 1.00 93.62 83 PRO A N 1
ATOM 634 C CA . PRO A 1 83 ? 10.709 16.638 -6.458 1.00 93.62 83 PRO A CA 1
ATOM 635 C C . PRO A 1 83 ? 9.250 17.015 -6.214 1.00 93.62 83 PRO A C 1
ATOM 637 O O . PRO A 1 83 ? 8.359 16.178 -6.356 1.00 93.62 83 PRO A O 1
ATOM 640 N N . ASP A 1 84 ? 9.029 18.275 -5.846 1.00 91.31 84 ASP A N 1
ATOM 641 C CA . ASP A 1 84 ? 7.702 18.830 -5.557 1.00 91.31 84 ASP A CA 1
ATOM 642 C C . ASP A 1 84 ? 6.966 18.142 -4.391 1.00 91.31 84 ASP A C 1
ATOM 644 O O . ASP A 1 84 ? 5.754 18.290 -4.238 1.00 91.31 84 ASP A O 1
ATOM 648 N N . TYR A 1 85 ? 7.687 17.404 -3.539 1.00 92.19 85 TYR A N 1
ATOM 649 C CA . TYR A 1 85 ? 7.131 16.870 -2.303 1.00 92.19 85 TYR A CA 1
ATOM 650 C C . TYR A 1 85 ? 6.617 17.997 -1.391 1.00 92.19 85 TYR A C 1
ATOM 652 O O . TYR A 1 85 ? 7.331 18.947 -1.059 1.00 92.19 85 TYR A O 1
ATOM 660 N N . GLU A 1 86 ? 5.384 17.829 -0.920 1.00 92.56 86 GLU A N 1
ATOM 661 C CA . GLU A 1 86 ? 4.753 18.664 0.094 1.00 92.56 86 GLU A CA 1
ATOM 662 C C . GLU A 1 86 ? 4.342 17.791 1.284 1.00 92.56 86 GLU A C 1
ATOM 664 O O . GLU A 1 86 ? 3.755 16.717 1.103 1.00 92.56 86 GLU A O 1
ATOM 669 N N . LYS A 1 87 ? 4.610 18.261 2.509 1.00 91.94 87 LYS A N 1
ATOM 670 C CA . LYS A 1 87 ? 4.127 17.632 3.747 1.00 91.94 87 LYS A CA 1
ATOM 671 C C . LYS A 1 87 ? 2.623 17.897 3.905 1.00 91.94 87 LYS A C 1
ATOM 673 O O . LYS A 1 87 ? 2.221 18.802 4.633 1.00 91.94 87 LYS A O 1
ATOM 678 N N . SER A 1 88 ? 1.798 17.114 3.220 1.00 93.69 88 SER A N 1
ATOM 679 C CA . SER A 1 88 ? 0.336 17.214 3.233 1.00 93.69 88 SER A CA 1
ATOM 680 C C . SER A 1 88 ? -0.307 15.829 3.229 1.00 93.69 88 SER A C 1
ATOM 682 O O . SER A 1 88 ? 0.328 14.840 2.894 1.00 93.69 88 SER A O 1
ATOM 684 N N . ALA A 1 89 ? -1.590 15.728 3.562 1.00 95.25 89 ALA A N 1
ATOM 685 C CA . ALA A 1 89 ? -2.299 14.451 3.482 1.00 95.25 89 ALA A CA 1
ATOM 686 C C . ALA A 1 89 ? -2.639 14.033 2.034 1.00 95.25 89 ALA A C 1
ATOM 688 O O . ALA A 1 89 ? -3.330 13.039 1.844 1.00 95.25 89 ALA A O 1
ATOM 689 N N . ALA A 1 90 ? -2.218 14.779 1.006 1.00 95.75 90 ALA A N 1
ATOM 690 C CA . ALA A 1 90 ? -2.604 14.507 -0.375 1.00 95.75 90 ALA A CA 1
ATOM 691 C C . ALA A 1 90 ? -1.926 13.241 -0.930 1.00 95.75 90 ALA A C 1
ATOM 693 O O . ALA A 1 90 ? -0.729 13.018 -0.718 1.00 95.75 90 ALA A O 1
ATOM 694 N N . ALA A 1 91 ? -2.704 12.452 -1.674 1.00 96.69 91 ALA A N 1
ATOM 695 C CA . ALA A 1 91 ? -2.275 11.275 -2.421 1.00 96.69 91 ALA A CA 1
ATOM 696 C C . ALA A 1 91 ? -3.019 11.219 -3.764 1.00 96.69 91 ALA A C 1
ATOM 698 O O . ALA A 1 91 ? -4.190 11.595 -3.836 1.00 96.69 91 ALA A O 1
ATOM 699 N N . ASP A 1 92 ? -2.342 10.763 -4.817 1.00 96.94 92 ASP A N 1
ATOM 700 C CA . ASP A 1 92 ? -2.841 10.768 -6.201 1.00 96.94 92 ASP A CA 1
ATOM 701 C C . ASP A 1 92 ? -3.056 9.356 -6.776 1.00 96.94 92 ASP A C 1
ATOM 703 O O . ASP A 1 92 ? -3.502 9.218 -7.912 1.00 96.94 92 ASP A O 1
ATOM 707 N N . ASN A 1 93 ? -2.771 8.307 -5.994 1.00 98.06 93 ASN A N 1
ATOM 708 C CA . ASN A 1 93 ? -2.836 6.895 -6.395 1.00 98.06 93 ASN A CA 1
ATOM 709 C C . ASN A 1 93 ? -1.860 6.524 -7.527 1.00 98.06 93 ASN A C 1
ATOM 711 O O . ASN A 1 93 ? -1.991 5.458 -8.129 1.00 98.06 93 ASN A O 1
ATOM 715 N N . ILE A 1 94 ? -0.887 7.397 -7.810 1.00 97.81 94 ILE A N 1
ATOM 716 C CA . ILE A 1 94 ? 0.135 7.226 -8.845 1.00 97.81 94 ILE A CA 1
ATOM 717 C C . ILE A 1 94 ? 1.521 7.329 -8.207 1.00 97.81 94 ILE A C 1
ATOM 719 O O . ILE A 1 94 ? 2.287 6.368 -8.226 1.00 97.81 94 ILE A O 1
ATOM 723 N N . ARG A 1 95 ? 1.855 8.490 -7.640 1.00 97.12 95 ARG A N 1
ATOM 724 C CA . ARG A 1 95 ? 3.110 8.744 -6.919 1.00 97.12 95 ARG A CA 1
ATOM 725 C C . ARG A 1 95 ? 2.977 8.406 -5.446 1.00 97.12 95 ARG A C 1
ATOM 727 O O . ARG A 1 95 ? 3.884 7.821 -4.859 1.00 97.12 95 ARG A O 1
ATOM 734 N N . TYR A 1 96 ? 1.845 8.790 -4.864 1.00 97.44 96 TYR A N 1
ATOM 735 C CA . TYR A 1 96 ? 1.575 8.633 -3.446 1.00 97.44 96 TYR A CA 1
ATOM 736 C C . TYR A 1 96 ? 0.267 7.892 -3.235 1.00 97.44 96 TYR A C 1
ATOM 738 O O . TYR A 1 96 ? -0.741 8.175 -3.884 1.00 97.44 96 TYR A O 1
ATOM 746 N N . PHE A 1 97 ? 0.286 6.992 -2.264 1.00 98.31 97 PHE A N 1
ATOM 747 C CA . PHE A 1 97 ? -0.864 6.209 -1.846 1.00 98.31 97 PHE A CA 1
ATOM 748 C C . PHE A 1 97 ? -1.215 6.560 -0.409 1.00 98.31 97 PHE A C 1
ATOM 750 O O . PHE A 1 97 ? -0.331 6.754 0.429 1.00 98.31 97 PHE A O 1
ATOM 757 N N . HIS A 1 98 ? -2.506 6.609 -0.106 1.00 98.25 98 HIS A N 1
ATOM 758 C CA . HIS A 1 98 ? -2.942 6.444 1.273 1.00 98.25 98 HIS A CA 1
ATOM 759 C C . HIS A 1 98 ? -2.756 4.989 1.667 1.00 98.25 98 HIS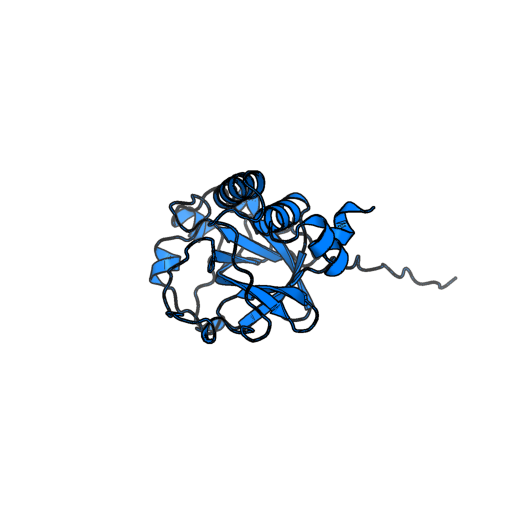 A C 1
ATOM 761 O O . HIS A 1 98 ? -2.976 4.088 0.861 1.00 98.25 98 HIS A O 1
ATOM 767 N N . GLY A 1 99 ? -2.353 4.751 2.905 1.00 97.31 99 GLY A N 1
ATOM 768 C CA . GLY A 1 99 ? -2.284 3.398 3.415 1.00 97.31 99 GLY A CA 1
ATOM 769 C C . GLY A 1 99 ? -2.248 3.328 4.925 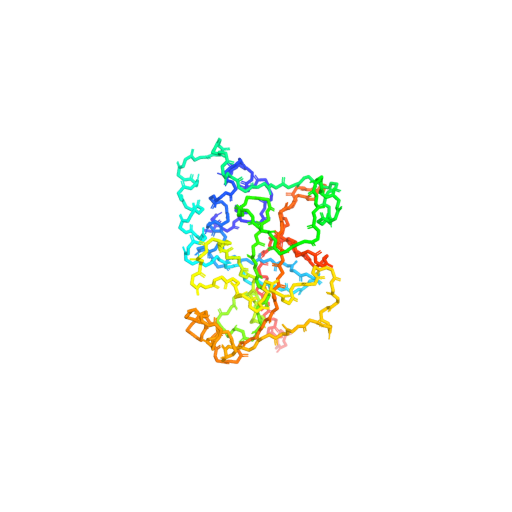1.00 97.31 99 GLY A C 1
ATOM 770 O O . GLY A 1 99 ? -2.208 4.351 5.621 1.00 97.31 99 GLY A O 1
ATOM 771 N N . ARG A 1 100 ? -2.261 2.100 5.430 1.00 97.00 100 ARG A N 1
ATOM 772 C CA . ARG A 1 100 ? -2.205 1.797 6.852 1.00 97.00 100 ARG A CA 1
ATOM 773 C C . ARG A 1 100 ? -1.233 0.676 7.142 1.00 97.00 100 ARG A C 1
ATOM 775 O O . ARG A 1 100 ? -1.217 -0.352 6.469 1.00 97.00 100 ARG A O 1
ATOM 782 N N . GLU A 1 101 ? -0.488 0.865 8.217 1.00 95.69 101 GLU A N 1
ATOM 783 C CA . GLU A 1 101 ? 0.148 -0.221 8.931 1.00 95.69 101 GLU A CA 1
ATOM 784 C C . GLU A 1 101 ? -0.864 -0.798 9.928 1.00 95.69 101 GLU A C 1
ATOM 786 O O . GLU A 1 101 ? -1.246 -0.124 10.884 1.00 95.69 101 GLU A O 1
ATOM 791 N N . ILE A 1 102 ? -1.309 -2.037 9.717 1.00 97.56 102 ILE A N 1
ATOM 792 C CA . ILE A 1 102 ? -2.314 -2.704 10.553 1.00 97.56 102 ILE A CA 1
ATOM 793 C C . ILE A 1 102 ? -1.675 -3.908 11.245 1.00 97.56 102 ILE A C 1
ATOM 795 O O . ILE A 1 102 ? -0.998 -4.730 10.624 1.00 97.56 102 ILE A O 1
ATOM 799 N N . ARG A 1 103 ? -1.893 -4.024 12.554 1.00 97.44 103 ARG A N 1
ATOM 800 C CA . ARG A 1 103 ? -1.341 -5.072 13.416 1.00 97.44 103 ARG A CA 1
ATOM 801 C C . ARG A 1 103 ? -2.449 -5.894 14.067 1.00 97.44 103 ARG A C 1
ATOM 803 O O . ARG A 1 103 ? -3.609 -5.493 14.080 1.00 97.44 103 ARG A O 1
ATOM 810 N N . SER A 1 104 ? -2.062 -7.036 14.636 1.00 97.31 104 SER A N 1
ATOM 811 C CA . SER A 1 104 ? -2.957 -8.005 15.287 1.00 97.31 104 SER A CA 1
ATOM 812 C C . SER A 1 104 ? -3.994 -8.638 14.354 1.00 97.31 104 SER A C 1
ATOM 814 O O . SER A 1 104 ? -5.085 -8.980 14.796 1.00 97.31 104 SER A O 1
ATOM 816 N N . VAL A 1 105 ? -3.639 -8.845 13.083 1.00 97.88 105 VAL A N 1
ATOM 817 C CA . VAL A 1 105 ? -4.493 -9.490 12.074 1.00 97.88 105 VAL A CA 1
ATOM 818 C C . VAL A 1 105 ? -4.233 -11.002 12.045 1.00 97.88 105 VAL A C 1
ATOM 820 O O . VAL A 1 105 ? -3.213 -11.424 11.498 1.00 97.88 105 VAL A O 1
ATOM 823 N N . PRO A 1 106 ? -5.106 -11.869 12.594 1.00 95.19 106 PRO A N 1
ATOM 824 C CA . PRO A 1 106 ? -4.785 -13.292 12.770 1.00 95.19 106 PRO A CA 1
ATOM 825 C C . PRO A 1 106 ? -4.581 -14.059 11.458 1.00 95.19 106 PRO A C 1
ATOM 827 O O . PRO A 1 106 ? -3.857 -15.052 11.424 1.00 95.19 106 PRO A O 1
ATOM 830 N N . SER A 1 107 ? -5.228 -13.607 10.384 1.00 94.12 107 SER A N 1
ATOM 831 C CA . SER A 1 107 ? -5.173 -14.211 9.051 1.00 94.12 107 SER A CA 1
ATOM 832 C C . SER A 1 107 ? -3.965 -13.772 8.220 1.00 94.12 107 SER A C 1
ATOM 834 O O . SER A 1 107 ? -3.706 -14.388 7.184 1.00 94.12 107 SER A O 1
ATOM 836 N N . ALA A 1 108 ? -3.222 -12.744 8.650 1.00 95.50 108 ALA A N 1
ATOM 837 C CA . ALA A 1 108 ? -2.193 -12.145 7.811 1.00 95.50 108 ALA A CA 1
ATOM 838 C C . ALA A 1 108 ? -0.988 -13.071 7.590 1.00 95.50 108 ALA A C 1
ATOM 840 O O . ALA A 1 108 ? -0.477 -13.723 8.512 1.00 95.50 108 ALA A O 1
ATOM 841 N N . LYS A 1 109 ? -0.480 -13.086 6.357 1.00 93.38 109 LYS A N 1
ATOM 842 C CA . LYS A 1 109 ? 0.783 -13.743 6.004 1.00 93.38 109 LYS A CA 1
ATOM 843 C C . LYS A 1 109 ? 1.977 -12.991 6.600 1.00 93.38 109 LYS A C 1
ATOM 845 O O . LYS A 1 109 ? 1.865 -11.872 7.083 1.00 93.38 109 LYS A O 1
ATOM 850 N N . GLY A 1 110 ? 3.138 -13.646 6.632 1.00 85.38 110 GLY A N 1
ATOM 851 C CA . GLY A 1 110 ? 4.360 -13.096 7.242 1.00 85.38 110 GLY A CA 1
ATOM 852 C C . GLY A 1 110 ? 4.593 -13.503 8.705 1.00 85.38 110 GLY A C 1
ATOM 853 O O . GLY A 1 110 ? 5.711 -13.407 9.207 1.00 85.38 110 GLY A O 1
ATOM 854 N N . GLY A 1 111 ? 3.584 -14.061 9.383 1.00 82.19 111 GLY A N 1
ATOM 855 C CA . GLY A 1 111 ? 3.760 -14.786 10.650 1.00 82.19 111 GLY A CA 1
ATOM 856 C C . GLY A 1 111 ? 3.729 -13.941 11.928 1.00 82.19 111 GLY A C 1
ATOM 857 O O . GLY A 1 111 ? 4.010 -14.479 12.999 1.00 82.19 111 GLY A O 1
ATOM 858 N N . ARG A 1 112 ? 3.390 -12.647 11.841 1.00 87.31 112 ARG A N 1
ATOM 859 C CA . ARG A 1 112 ? 3.209 -11.755 13.008 1.00 87.31 112 ARG A CA 1
ATOM 860 C C . ARG A 1 112 ? 1.870 -11.013 13.051 1.00 87.31 112 ARG A C 1
ATOM 862 O O . ARG A 1 112 ? 1.645 -10.235 13.970 1.00 87.31 112 ARG A O 1
ATOM 869 N N . GLY A 1 113 ? 0.979 -11.281 12.099 1.00 95.38 113 GLY A N 1
ATOM 870 C CA . GLY A 1 113 ? -0.333 -10.644 12.044 1.00 95.38 113 GLY A CA 1
ATOM 871 C C . GLY A 1 113 ? -0.278 -9.184 11.596 1.00 95.38 113 GLY A C 1
ATOM 872 O O . GLY A 1 113 ? -0.931 -8.333 12.196 1.00 95.38 113 GLY A O 1
ATOM 873 N N . PHE A 1 114 ? 0.562 -8.894 10.604 1.00 97.25 114 PHE A N 1
ATOM 874 C CA . PHE A 1 114 ? 0.879 -7.549 10.135 1.00 97.25 114 PHE A CA 1
ATOM 875 C C . PHE A 1 114 ? 0.441 -7.374 8.679 1.00 97.25 114 PHE A C 1
ATOM 877 O O . PHE A 1 114 ? 0.709 -8.245 7.851 1.00 97.25 114 PHE A O 1
ATOM 884 N N . VAL A 1 115 ? -0.211 -6.254 8.369 1.00 97.94 115 VAL A N 1
ATOM 885 C CA . VAL A 1 115 ? -0.710 -5.906 7.032 1.00 97.94 115 VAL A CA 1
ATOM 886 C C . VAL A 1 115 ? -0.289 -4.481 6.679 1.00 97.94 115 VAL A C 1
ATOM 888 O O . VAL A 1 115 ? -0.425 -3.577 7.500 1.00 97.94 115 VAL A O 1
ATOM 891 N N . LEU A 1 116 ? 0.220 -4.292 5.464 1.00 97.75 116 LEU A N 1
ATOM 892 C CA . LEU A 1 116 ? 0.337 -2.991 4.811 1.00 97.75 116 LEU A CA 1
ATOM 893 C C . LEU A 1 116 ? -0.818 -2.879 3.822 1.00 97.75 116 LEU A C 1
ATOM 895 O O . LEU A 1 116 ? -0.820 -3.549 2.788 1.00 97.75 116 LEU A O 1
ATOM 899 N N . GLU A 1 117 ? -1.814 -2.075 4.174 1.00 98.38 117 GLU A N 1
ATOM 900 C CA . GLU A 1 117 ? -2.945 -1.750 3.308 1.00 98.38 117 GLU A CA 1
ATOM 901 C C . GLU A 1 117 ? -2.625 -0.480 2.519 1.00 98.38 117 GLU A C 1
ATOM 903 O O . GLU A 1 117 ? -2.230 0.515 3.122 1.00 98.38 117 GLU A O 1
ATOM 908 N N . LEU A 1 118 ? -2.841 -0.481 1.204 1.00 98.75 118 LEU A N 1
ATOM 909 C CA . LEU A 1 118 ? -2.982 0.744 0.416 1.00 98.75 118 LEU A CA 1
ATOM 910 C C . LEU A 1 118 ? -4.442 0.926 0.012 1.00 98.75 118 LEU A C 1
ATOM 912 O O . LEU A 1 118 ? -5.110 -0.031 -0.388 1.00 98.75 118 LEU A O 1
ATOM 916 N N . SER A 1 119 ? -4.913 2.164 0.082 1.00 98.62 119 SER A N 1
ATOM 917 C CA . SER A 1 119 ? -6.283 2.550 -0.224 1.00 98.62 119 SER A CA 1
ATOM 918 C C . SER A 1 119 ? -6.340 3.645 -1.273 1.00 98.62 119 SER A C 1
ATOM 920 O O . SER A 1 119 ? -5.416 4.449 -1.413 1.00 98.62 119 SER A O 1
ATOM 922 N N . ASP A 1 120 ? -7.462 3.703 -1.973 1.00 98.44 120 ASP A N 1
ATOM 923 C CA . ASP A 1 120 ? -7.725 4.725 -2.968 1.00 98.44 120 ASP A CA 1
ATOM 924 C C . ASP A 1 120 ? -8.005 6.065 -2.268 1.00 98.44 120 ASP A C 1
ATOM 926 O O . ASP A 1 120 ? -8.793 6.137 -1.324 1.00 98.44 120 ASP A O 1
ATOM 930 N N . SER A 1 121 ? -7.347 7.142 -2.696 1.00 97.25 121 SER A N 1
ATOM 931 C CA . SER A 1 121 ? -7.492 8.453 -2.050 1.00 97.25 121 SER A CA 1
ATOM 932 C C . SER A 1 121 ? -8.820 9.157 -2.360 1.00 97.25 121 SER A C 1
ATOM 934 O O . SER A 1 121 ? -9.124 10.189 -1.761 1.00 97.25 121 SER A O 1
ATOM 936 N N . GLU A 1 122 ? -9.640 8.623 -3.271 1.00 96.00 122 GLU A N 1
ATOM 937 C CA . GLU A 1 122 ? -10.831 9.300 -3.785 1.00 96.00 122 GLU A CA 1
ATOM 938 C C . GLU A 1 122 ? -12.125 8.579 -3.402 1.00 96.00 122 GLU A C 1
ATOM 940 O O . GLU A 1 122 ? -12.758 7.927 -4.229 1.00 96.00 122 GLU A O 1
ATOM 945 N N . GLY A 1 123 ? -12.593 8.735 -2.161 1.00 94.50 123 GLY A N 1
ATOM 946 C CA . GLY A 1 123 ? -13.895 8.201 -1.732 1.00 94.50 123 GLY A CA 1
ATOM 947 C C . GLY A 1 123 ? -13.910 6.675 -1.641 1.00 94.50 123 GLY A C 1
ATOM 948 O O . GLY A 1 123 ? -14.833 6.019 -2.134 1.00 94.50 123 GLY A O 1
ATOM 949 N N . ASP A 1 124 ? -12.840 6.107 -1.104 1.00 98.19 124 ASP A N 1
ATOM 950 C CA . ASP A 1 124 ? -12.741 4.695 -0.766 1.00 98.19 124 ASP A CA 1
ATOM 951 C C . ASP A 1 124 ? -13.464 4.405 0.557 1.00 98.19 124 ASP A C 1
ATOM 953 O O . ASP A 1 124 ? -13.106 4.997 1.576 1.00 98.19 124 ASP A O 1
ATOM 957 N N . PRO A 1 125 ? -14.468 3.508 0.581 1.00 97.81 125 PRO A N 1
ATOM 958 C CA . PRO A 1 125 ? -15.143 3.121 1.819 1.00 97.81 125 PRO A CA 1
ATOM 959 C C . PRO A 1 125 ? -14.219 2.460 2.851 1.00 97.81 125 PRO A C 1
ATOM 961 O O . PRO A 1 125 ? -14.559 2.425 4.032 1.00 97.81 125 PRO A O 1
ATOM 964 N N . GLU A 1 126 ? -13.091 1.906 2.409 1.00 97.94 126 GLU A N 1
ATOM 965 C CA . GLU A 1 126 ? -12.055 1.312 3.254 1.00 97.94 126 GLU A CA 1
ATOM 966 C C . GLU A 1 126 ? -10.865 2.268 3.451 1.00 97.94 126 GLU A C 1
ATOM 968 O O . GLU A 1 126 ? -9.973 1.969 4.236 1.00 97.94 126 GLU A O 1
ATOM 973 N N . GLY A 1 127 ? -10.829 3.422 2.776 1.00 97.44 127 GLY A N 1
ATOM 974 C CA . GLY A 1 127 ? -9.693 4.346 2.799 1.00 97.44 127 GLY A CA 1
ATOM 975 C C . GLY A 1 127 ? -9.643 5.266 4.009 1.00 97.44 127 GLY A C 1
ATOM 976 O O . GLY A 1 127 ? -10.353 5.068 4.998 1.00 97.44 127 GLY A O 1
ATOM 977 N N . TRP A 1 128 ? -8.750 6.255 3.946 1.00 97.69 128 TRP A N 1
ATOM 978 C CA . TRP A 1 128 ? -8.514 7.189 5.046 1.00 97.69 128 TRP A CA 1
ATOM 979 C C . TRP A 1 128 ? -9.765 7.963 5.454 1.00 97.69 128 TRP A C 1
ATOM 981 O O . TRP A 1 128 ? -10.502 8.482 4.617 1.00 97.69 128 TRP A O 1
ATOM 991 N N . THR A 1 129 ? -9.965 8.097 6.761 1.00 96.94 129 THR A N 1
ATOM 992 C CA . THR A 1 129 ? -11.053 8.895 7.331 1.00 96.94 129 THR A CA 1
ATOM 993 C C . THR A 1 129 ? -10.705 10.384 7.332 1.00 96.94 129 THR A C 1
ATOM 995 O O . THR A 1 129 ? -9.537 10.780 7.297 1.00 96.94 129 THR A O 1
ATOM 998 N N . GLU A 1 130 ? -11.711 11.251 7.478 1.00 95.38 130 GLU A N 1
ATOM 999 C CA . GLU A 1 130 ? -11.480 12.684 7.725 1.00 95.38 130 GLU A CA 1
ATOM 1000 C C . GLU A 1 130 ? -10.633 12.918 8.989 1.00 95.38 130 GLU A C 1
ATOM 1002 O O . GLU A 1 130 ? -9.818 13.841 9.046 1.00 95.38 130 GLU A O 1
ATOM 1007 N N . GLY A 1 131 ? -10.782 12.059 10.002 1.00 95.19 131 GLY A N 1
ATOM 1008 C CA . GLY A 1 131 ? -9.961 12.079 11.210 1.00 95.19 131 GLY A CA 1
ATOM 1009 C C . GLY A 1 131 ? -8.490 11.743 10.939 1.00 95.19 131 GLY A C 1
ATOM 1010 O O . GLY A 1 131 ? -7.597 12.319 11.559 1.00 95.19 131 GLY A O 1
ATOM 1011 N N . GLU A 1 132 ? -8.214 10.799 10.041 1.00 95.88 132 GLU A N 1
ATOM 1012 C CA . GLU A 1 132 ? -6.852 10.439 9.620 1.00 95.88 132 GLU A CA 1
ATOM 1013 C C . GLU A 1 132 ? -6.211 11.533 8.763 1.00 95.88 132 GLU A C 1
ATOM 1015 O O . GLU A 1 132 ? -5.039 11.851 8.963 1.00 95.88 132 GLU A O 1
ATOM 1020 N N . ILE A 1 133 ? -6.989 12.156 7.874 1.00 95.31 133 ILE A N 1
ATOM 1021 C CA . ILE A 1 133 ? -6.545 13.275 7.030 1.00 95.31 133 ILE A CA 1
ATOM 1022 C C . ILE A 1 133 ? -6.262 14.520 7.880 1.00 95.31 133 ILE A C 1
ATOM 1024 O O . ILE A 1 133 ? -5.218 15.149 7.732 1.00 95.31 133 ILE A O 1
ATOM 1028 N N . SER A 1 134 ? -7.174 14.883 8.785 1.00 93.19 134 SER A N 1
ATOM 1029 C CA . SER A 1 134 ? -7.041 16.080 9.631 1.00 93.19 134 SER A CA 1
ATOM 1030 C C . SER A 1 134 ? -5.950 15.949 10.697 1.00 93.19 134 SER A C 1
ATOM 1032 O O . SER A 1 134 ? -5.304 16.938 11.035 1.00 93.19 134 SER A O 1
ATOM 1034 N N . GLY A 1 135 ? -5.726 14.737 11.212 1.00 90.06 135 GLY A N 1
ATOM 1035 C CA . GLY A 1 135 ? -4.663 14.423 12.168 1.00 90.06 135 GLY A CA 1
ATOM 1036 C C . GLY A 1 135 ? -3.325 14.047 11.527 1.00 90.06 135 GLY A C 1
ATOM 1037 O O . GLY A 1 135 ? -2.438 13.568 12.233 1.00 90.06 135 GLY A O 1
ATOM 1038 N N . TYR A 1 136 ? -3.184 14.206 10.209 1.00 89.94 136 TYR A N 1
ATOM 1039 C CA . TYR A 1 136 ? -1.959 13.887 9.486 1.00 89.94 136 TYR A CA 1
ATOM 1040 C C . TYR A 1 136 ? -0.772 14.730 9.984 1.00 89.94 136 TYR A C 1
ATOM 1042 O O . TYR A 1 136 ? -0.836 15.958 10.027 1.00 89.94 136 TYR A O 1
ATOM 1050 N N . ASP A 1 137 ? 0.341 14.062 10.303 1.00 84.12 137 ASP A N 1
ATOM 1051 C CA . ASP A 1 137 ? 1.572 14.700 10.797 1.00 84.12 137 ASP A CA 1
ATOM 1052 C C . ASP A 1 137 ? 2.821 14.326 9.969 1.00 84.12 137 ASP A C 1
ATOM 1054 O O . ASP A 1 137 ? 3.952 14.591 10.372 1.00 84.12 137 ASP A O 1
ATOM 1058 N N . GLY A 1 138 ? 2.663 13.735 8.780 1.00 80.88 138 GLY A N 1
ATOM 1059 C CA . GLY A 1 138 ? 3.781 13.297 7.925 1.00 80.88 138 GLY A CA 1
ATOM 1060 C C . GLY A 1 138 ? 4.855 12.533 8.706 1.00 80.88 138 GLY A C 1
ATOM 1061 O O . GLY A 1 138 ? 4.576 11.472 9.248 1.00 80.88 138 GLY A O 1
ATOM 1062 N N . TRP A 1 139 ? 6.049 13.125 8.828 1.00 77.12 139 TRP A N 1
ATOM 1063 C CA . TRP A 1 139 ? 7.217 12.628 9.581 1.00 77.12 139 TRP A CA 1
ATOM 1064 C C . TRP A 1 139 ? 7.073 12.576 11.114 1.00 77.12 139 TRP A C 1
ATOM 1066 O O . TRP A 1 139 ? 8.071 12.408 11.817 1.00 77.12 139 TRP A O 1
ATOM 1076 N N . GLY A 1 140 ? 5.879 12.807 11.660 1.00 78.19 140 GLY A N 1
ATOM 1077 C CA . GLY A 1 140 ? 5.625 12.694 13.093 1.00 78.19 140 GLY A CA 1
ATOM 1078 C C . GLY A 1 140 ? 6.001 11.307 13.612 1.00 78.19 140 GLY A C 1
ATOM 1079 O O . GLY A 1 140 ? 5.652 10.292 13.012 1.00 78.19 140 GLY A O 1
ATOM 1080 N N . HIS A 1 141 ? 6.703 11.250 14.743 1.00 77.19 141 HIS A N 1
ATOM 1081 C CA . HIS A 1 141 ? 7.107 9.981 15.345 1.00 77.19 141 HIS A CA 1
ATOM 1082 C C . HIS A 1 141 ? 5.871 9.133 15.699 1.00 77.19 141 HIS A C 1
ATOM 1084 O O . HIS A 1 141 ? 4.885 9.659 16.206 1.00 77.19 141 HIS A O 1
ATOM 1090 N N . ASP A 1 142 ? 5.911 7.813 15.508 1.00 77.50 142 ASP A N 1
ATOM 1091 C CA . ASP A 1 142 ? 4.766 6.911 15.750 1.00 77.50 142 ASP A CA 1
ATOM 1092 C C . ASP A 1 142 ? 4.130 7.101 17.128 1.00 77.50 142 ASP A C 1
ATOM 1094 O O . ASP A 1 142 ? 2.913 7.052 17.277 1.00 77.50 142 ASP A O 1
ATOM 1098 N N . ALA A 1 143 ? 4.966 7.345 18.140 1.00 79.38 143 ALA A N 1
ATOM 1099 C CA . ALA A 1 143 ? 4.536 7.557 19.521 1.00 79.38 143 ALA A CA 1
ATOM 1100 C C . ALA A 1 143 ? 3.701 8.835 19.739 1.00 79.38 143 ALA A C 1
ATOM 1102 O O . ALA A 1 143 ? 3.010 8.925 20.751 1.00 79.38 143 ALA A O 1
ATOM 1103 N N . SER A 1 144 ? 3.773 9.823 18.839 1.00 81.56 144 SER A N 1
ATOM 1104 C CA . SER A 1 144 ? 2.938 11.031 18.897 1.00 81.56 144 SER A CA 1
ATOM 1105 C C . SER A 1 144 ? 1.683 10.932 18.033 1.00 81.56 144 SER A C 1
ATOM 1107 O O . SER A 1 144 ? 0.823 11.808 18.121 1.00 81.56 144 SER A O 1
ATOM 1109 N N . ARG A 1 145 ? 1.556 9.884 17.211 1.00 86.25 145 ARG A N 1
ATOM 1110 C CA . ARG A 1 145 ? 0.425 9.697 16.301 1.00 86.25 145 ARG A CA 1
ATOM 1111 C C . ARG A 1 145 ? -0.646 8.799 16.914 1.00 86.25 145 ARG A C 1
ATOM 1113 O O . ARG A 1 145 ? -0.387 7.937 17.755 1.00 86.25 145 ARG A O 1
ATOM 1120 N N . LYS A 1 146 ? -1.890 9.011 16.483 1.00 91.81 146 LYS A N 1
ATOM 1121 C CA . LYS A 1 146 ? -3.038 8.235 16.953 1.00 91.81 146 LYS A CA 1
ATOM 1122 C C . LYS A 1 146 ? -3.085 6.880 16.243 1.00 91.81 146 LYS A C 1
ATOM 1124 O O . LYS A 1 146 ? -3.485 6.808 15.084 1.00 91.81 146 LYS A O 1
ATOM 1129 N N . TRP A 1 147 ? -2.755 5.818 16.972 1.00 94.56 147 TRP A N 1
ATOM 1130 C CA . TRP A 1 147 ? -3.082 4.449 16.574 1.00 94.56 147 TRP A CA 1
ATOM 1131 C C . TRP A 1 147 ? -4.569 4.205 16.813 1.00 94.56 147 TRP A C 1
ATOM 1133 O O . TRP A 1 147 ? -5.043 4.343 17.942 1.00 94.56 147 TRP A O 1
ATOM 1143 N N . ARG A 1 148 ? -5.306 3.872 15.757 1.00 96.75 148 ARG A N 1
ATOM 1144 C CA . ARG A 1 148 ? -6.750 3.632 15.817 1.00 96.75 148 ARG A CA 1
ATOM 1145 C C . ARG A 1 148 ? -7.036 2.153 15.974 1.00 96.75 148 ARG A C 1
ATOM 1147 O O . ARG A 1 148 ? -6.349 1.318 15.388 1.00 96.75 148 ARG A O 1
ATOM 1154 N N . LYS A 1 149 ? -8.061 1.838 16.758 1.00 97.88 149 LYS A N 1
ATOM 1155 C CA . LYS A 1 149 ? -8.636 0.491 16.844 1.00 97.88 149 LYS A CA 1
ATOM 1156 C C . LYS A 1 149 ? -9.766 0.313 15.836 1.00 97.88 149 LYS A C 1
ATOM 1158 O O . LYS A 1 149 ? -10.342 1.295 15.370 1.00 97.88 149 LYS A O 1
ATOM 1163 N N . VAL A 1 150 ? -10.139 -0.942 15.584 1.00 97.06 150 VAL A N 1
ATOM 1164 C CA . VAL A 1 150 ? -11.279 -1.307 14.724 1.00 97.06 150 VAL A CA 1
ATOM 1165 C C . VAL A 1 150 ? -12.542 -0.507 15.039 1.00 97.06 150 VAL A C 1
ATOM 1167 O O . VAL A 1 150 ? -13.099 0.108 14.136 1.00 97.06 150 VAL A O 1
ATOM 1170 N N . ASP A 1 151 ? -12.957 -0.446 16.306 1.00 97.44 151 ASP A N 1
ATOM 1171 C CA . ASP A 1 151 ? -14.197 0.249 16.681 1.00 97.44 151 ASP A CA 1
ATOM 1172 C C . ASP A 1 151 ? -14.142 1.763 16.392 1.00 97.44 151 ASP A C 1
ATOM 1174 O O . ASP A 1 151 ? -15.168 2.379 16.111 1.00 97.44 151 ASP A O 1
ATOM 1178 N N . GLU A 1 152 ? -12.952 2.374 16.425 1.00 97.56 152 GLU A N 1
ATOM 1179 C CA . GLU A 1 152 ? -12.781 3.787 16.073 1.00 97.56 152 GLU A CA 1
ATOM 1180 C C . GLU A 1 152 ? -12.892 4.003 14.565 1.00 97.56 152 GLU A C 1
ATOM 1182 O O . GLU A 1 152 ? -13.585 4.920 14.139 1.00 97.56 152 GLU A O 1
ATOM 1187 N N . TRP A 1 153 ? -12.262 3.151 13.751 1.00 97.62 153 TRP A N 1
ATOM 1188 C CA . TRP A 1 153 ? -12.409 3.216 12.295 1.00 97.62 153 TRP A CA 1
ATOM 1189 C C . TRP A 1 153 ? -13.855 2.973 11.853 1.00 97.62 153 TRP A C 1
ATOM 1191 O O . TRP A 1 153 ? -14.366 3.709 11.012 1.00 97.62 153 TRP A O 1
ATOM 1201 N N . GLU A 1 154 ? -14.545 1.996 12.448 1.00 97.44 154 GLU A N 1
ATOM 1202 C CA . GLU A 1 154 ? -15.962 1.736 12.163 1.00 97.44 154 GLU A CA 1
ATOM 1203 C C . GLU A 1 154 ? -16.842 2.939 12.547 1.00 97.44 154 GLU A C 1
ATOM 1205 O O . GLU A 1 154 ? -17.736 3.317 11.785 1.00 97.44 154 GLU A O 1
ATOM 1210 N N . ALA A 1 155 ? -16.561 3.590 13.683 1.00 97.75 155 ALA A N 1
ATOM 1211 C CA . ALA A 1 155 ? -17.251 4.812 14.103 1.00 97.75 155 ALA A CA 1
ATOM 1212 C C . ALA A 1 155 ? -16.955 6.016 13.189 1.00 97.75 155 ALA A C 1
ATOM 1214 O O . ALA A 1 155 ? -17.835 6.845 12.963 1.00 97.75 155 ALA A O 1
ATOM 1215 N N . GLU A 1 156 ? -15.741 6.099 12.641 1.00 96.94 156 GLU A N 1
ATOM 1216 C CA . GLU A 1 156 ? -15.333 7.097 11.643 1.00 96.94 156 GLU A CA 1
ATOM 1217 C C . GLU A 1 156 ? -15.832 6.751 10.219 1.00 96.94 156 GLU A C 1
ATOM 1219 O O . GLU A 1 156 ? -15.665 7.546 9.295 1.00 96.94 156 GLU A O 1
ATOM 1224 N N . GLY A 1 157 ? -16.502 5.604 10.039 1.00 97.44 157 GLY A N 1
ATOM 1225 C CA . GLY A 1 157 ? -17.232 5.242 8.822 1.00 97.44 157 GLY A CA 1
ATOM 1226 C C . GLY A 1 157 ? -16.545 4.231 7.900 1.00 97.44 157 GLY A C 1
ATOM 1227 O O . GLY A 1 157 ? -17.158 3.857 6.892 1.00 97.44 157 GLY A O 1
ATOM 1228 N N . VAL A 1 158 ? -15.345 3.755 8.248 1.00 97.75 158 VAL A N 1
ATOM 1229 C CA . VAL A 1 158 ? -14.598 2.754 7.468 1.00 97.75 158 VAL A CA 1
ATOM 1230 C C . VAL A 1 158 ? -15.377 1.439 7.426 1.00 97.75 158 VAL A C 1
ATOM 1232 O O . VAL A 1 158 ? -15.903 0.968 8.438 1.00 97.75 158 VAL A O 1
ATOM 1235 N N . LYS A 1 159 ? -15.489 0.841 6.240 1.00 97.38 159 LYS A N 1
ATOM 1236 C CA . LYS A 1 159 ? -16.256 -0.391 6.021 1.00 97.38 159 LYS A CA 1
ATOM 1237 C C . LYS A 1 159 ? -15.402 -1.640 6.208 1.00 97.38 159 LYS A C 1
ATOM 1239 O O . LYS A 1 159 ? -14.201 -1.624 5.984 1.00 97.38 159 LYS A O 1
ATOM 1244 N N . ASN A 1 160 ? -16.058 -2.731 6.606 1.00 95.38 160 ASN A N 1
ATOM 1245 C CA . ASN A 1 160 ? -15.520 -4.099 6.637 1.00 95.38 160 ASN A CA 1
ATOM 1246 C C . ASN A 1 160 ? -14.258 -4.314 7.493 1.00 95.38 160 ASN A C 1
ATOM 1248 O O . ASN A 1 160 ? -13.629 -5.362 7.395 1.00 95.38 160 ASN A O 1
ATOM 1252 N N . VAL A 1 161 ? -13.888 -3.370 8.361 1.00 95.06 161 VAL A N 1
ATOM 1253 C CA . VAL A 1 161 ? -12.635 -3.418 9.132 1.00 95.06 161 VAL A CA 1
ATOM 1254 C C . VAL A 1 161 ? -12.539 -4.690 9.976 1.00 95.06 161 VAL A C 1
ATOM 1256 O O . VAL A 1 161 ? -11.545 -5.411 9.900 1.00 95.06 161 VAL A O 1
ATOM 1259 N N . LYS A 1 162 ? -13.581 -5.004 10.753 1.00 95.50 162 LYS A N 1
ATOM 1260 C CA . LYS A 1 162 ? -13.612 -6.190 11.619 1.00 95.50 162 LYS A CA 1
ATOM 1261 C C . LYS A 1 162 ? -13.591 -7.500 10.828 1.00 95.50 162 LYS A C 1
ATOM 1263 O O . LYS A 1 162 ? -12.911 -8.433 11.247 1.00 95.50 162 LYS A O 1
ATOM 1268 N N . ASP A 1 163 ? -14.266 -7.550 9.681 1.00 96.31 163 ASP A N 1
ATOM 1269 C CA . ASP A 1 163 ? -14.286 -8.727 8.801 1.00 96.31 163 ASP A CA 1
ATOM 1270 C C . ASP A 1 163 ? -12.929 -8.944 8.117 1.00 96.31 163 ASP A C 1
ATOM 1272 O O . ASP A 1 163 ? -12.457 -10.073 7.988 1.00 96.31 163 ASP A O 1
ATOM 1276 N N . ASN A 1 164 ? -12.271 -7.853 7.728 1.00 95.56 164 ASN A N 1
ATOM 1277 C CA . ASN A 1 164 ? -10.981 -7.870 7.053 1.00 95.56 164 ASN A CA 1
ATOM 1278 C C . ASN A 1 164 ? -9.817 -8.197 7.994 1.00 95.56 164 ASN A C 1
ATOM 1280 O O . ASN A 1 164 ? -8.885 -8.899 7.595 1.00 95.56 164 ASN A O 1
ATOM 1284 N N . TYR A 1 165 ? -9.852 -7.661 9.217 1.00 97.38 165 TYR A N 1
ATOM 1285 C CA . TYR A 1 165 ? -8.683 -7.601 10.100 1.00 97.38 165 TYR A CA 1
ATOM 1286 C C . TYR A 1 165 ? -8.866 -8.313 11.441 1.00 97.38 165 TYR A C 1
ATOM 1288 O O . TYR A 1 165 ? -7.882 -8.657 12.097 1.00 97.38 165 TYR A O 1
ATOM 1296 N N . GLY A 1 166 ? -10.104 -8.601 11.833 1.00 97.38 166 GLY A N 1
ATOM 1297 C CA . GLY A 1 166 ? -10.443 -9.106 13.156 1.00 97.38 166 GLY A CA 1
ATOM 1298 C C . GLY A 1 166 ? -10.654 -7.984 14.183 1.00 97.38 166 GLY A C 1
ATOM 1299 O O . GLY A 1 166 ? -10.218 -6.851 13.987 1.00 97.38 166 GLY A O 1
ATOM 1300 N N . PRO A 1 167 ? -11.330 -8.283 15.306 1.00 97.38 167 PRO A N 1
ATOM 1301 C CA . PRO A 1 167 ? -11.783 -7.268 16.263 1.00 97.38 167 PRO A CA 1
ATOM 1302 C C . PRO A 1 167 ? -10.652 -6.612 17.068 1.00 97.38 167 PRO A C 1
ATOM 1304 O O . PRO A 1 167 ? -10.811 -5.490 17.533 1.00 97.38 167 PRO A O 1
ATOM 1307 N N . GLU A 1 168 ? -9.513 -7.291 17.216 1.00 97.56 168 GLU A N 1
ATOM 1308 C CA . GLU A 1 168 ? -8.357 -6.801 17.983 1.00 97.56 168 GLU A CA 1
ATOM 1309 C C . GLU A 1 168 ? -7.355 -6.020 17.122 1.00 97.56 168 GLU A C 1
ATOM 1311 O O . GLU A 1 168 ? -6.292 -5.623 17.610 1.00 97.56 168 GLU A O 1
ATOM 1316 N N . ALA A 1 169 ? -7.656 -5.831 15.835 1.00 98.19 169 ALA A N 1
ATOM 1317 C CA . ALA A 1 169 ? -6.777 -5.105 14.942 1.00 98.19 169 ALA A CA 1
ATOM 1318 C C . ALA A 1 169 ? -6.716 -3.616 15.298 1.00 98.19 169 ALA A C 1
ATOM 1320 O O . ALA A 1 169 ? -7.677 -2.988 15.758 1.00 98.19 169 ALA A O 1
ATOM 1321 N N . PHE A 1 170 ? -5.543 -3.047 15.071 1.00 97.81 170 PHE A N 1
ATOM 1322 C CA . PHE A 1 170 ? -5.281 -1.631 15.256 1.00 97.81 170 PHE A CA 1
ATOM 1323 C C . PHE A 1 170 ? -4.193 -1.198 14.285 1.00 97.81 170 PHE A C 1
ATOM 1325 O O . PHE A 1 170 ? -3.406 -2.026 13.822 1.00 97.81 170 PHE A O 1
ATOM 1332 N N . GLY A 1 171 ? -4.117 0.089 13.981 1.00 96.06 171 GLY A N 1
ATOM 1333 C CA . GLY A 1 171 ? -3.126 0.551 13.028 1.00 96.06 171 GLY A CA 1
ATOM 1334 C C . GLY A 1 171 ? -2.928 2.046 12.980 1.00 96.06 171 GLY A C 1
ATOM 1335 O O . GLY A 1 171 ? -3.559 2.818 13.707 1.00 96.06 171 GLY A O 1
ATOM 1336 N N . LEU A 1 172 ? -2.001 2.417 12.113 1.00 94.69 172 LEU A N 1
ATOM 1337 C CA . LEU A 1 172 ? -1.536 3.771 11.907 1.00 94.69 172 LEU A CA 1
ATOM 1338 C C . LEU A 1 172 ? -1.557 4.091 10.417 1.00 94.69 172 LEU A C 1
ATOM 1340 O O . LEU A 1 172 ? -1.241 3.242 9.588 1.00 94.69 172 LEU A O 1
ATOM 1344 N N . ASN A 1 173 ? -1.962 5.309 10.075 1.00 95.06 173 ASN A N 1
ATOM 1345 C CA . ASN A 1 173 ? -2.054 5.753 8.696 1.00 95.06 173 ASN A CA 1
ATOM 1346 C C . ASN A 1 173 ? -0.741 6.420 8.239 1.00 95.06 173 ASN A C 1
ATOM 1348 O O . ASN A 1 173 ? -0.187 7.267 8.944 1.00 95.06 173 ASN A O 1
ATOM 1352 N N . HIS A 1 174 ? -0.253 6.047 7.050 1.00 93.81 174 HIS A N 1
ATOM 1353 C CA . HIS A 1 174 ? 0.936 6.631 6.408 1.00 93.81 174 HIS A CA 1
ATOM 1354 C C . HIS A 1 174 ? 0.674 6.928 4.929 1.00 93.81 174 HIS A C 1
ATOM 1356 O O . HIS A 1 174 ? -0.044 6.178 4.260 1.00 93.81 174 HIS A O 1
ATOM 1362 N N . ARG A 1 175 ? 1.262 8.004 4.395 1.00 95.69 175 ARG A N 1
ATOM 1363 C CA . ARG A 1 175 ? 1.423 8.070 2.941 1.00 95.69 175 ARG A CA 1
ATOM 1364 C C . ARG A 1 175 ? 2.508 7.085 2.546 1.00 95.69 175 ARG A C 1
ATOM 1366 O O . ARG A 1 175 ? 3.528 6.996 3.224 1.00 95.69 175 ARG A O 1
ATOM 1373 N N . PHE A 1 176 ? 2.292 6.382 1.451 1.00 97.25 176 PHE A N 1
ATOM 1374 C CA . PHE A 1 176 ? 3.247 5.437 0.901 1.00 97.25 176 PHE A CA 1
ATOM 1375 C C . PHE A 1 176 ? 3.693 5.866 -0.488 1.00 97.25 176 PHE A C 1
ATOM 1377 O O . PHE A 1 176 ? 2.946 6.514 -1.221 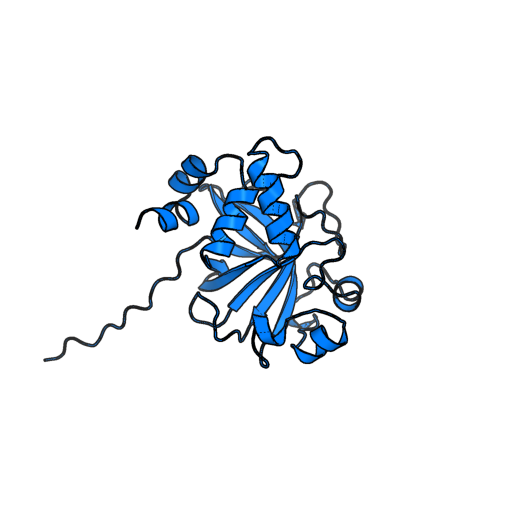1.00 97.25 176 PHE A O 1
ATOM 1384 N N . TYR A 1 177 ? 4.904 5.469 -0.853 1.00 97.81 177 TYR A N 1
ATOM 1385 C CA . TYR A 1 177 ? 5.443 5.602 -2.199 1.00 97.81 177 TYR A CA 1
ATOM 1386 C C . TYR A 1 177 ? 6.286 4.375 -2.547 1.00 97.81 177 TYR A C 1
ATOM 1388 O O . TYR A 1 177 ? 6.605 3.550 -1.686 1.00 97.81 177 TYR A O 1
ATOM 1396 N N . LEU A 1 178 ? 6.617 4.252 -3.830 1.00 98.00 178 LEU A N 1
ATOM 1397 C CA . LEU A 1 178 ? 7.370 3.129 -4.369 1.00 98.00 178 LEU A CA 1
ATOM 1398 C C . LEU A 1 178 ? 8.726 3.606 -4.864 1.00 98.00 178 LEU A C 1
ATOM 1400 O O . LEU A 1 178 ? 8.819 4.636 -5.537 1.00 98.00 178 LEU A O 1
ATOM 1404 N N . HIS A 1 179 ? 9.774 2.833 -4.611 1.00 97.50 179 HIS A N 1
ATOM 1405 C CA . HIS A 1 179 ? 11.068 3.085 -5.232 1.00 97.50 179 HIS A CA 1
ATOM 1406 C C . HIS A 1 179 ? 11.857 1.800 -5.482 1.00 97.50 179 HIS A C 1
ATOM 1408 O O . HIS A 1 179 ? 11.555 0.727 -4.958 1.00 97.50 179 HIS A O 1
ATOM 1414 N N . TYR A 1 180 ? 12.882 1.920 -6.318 1.00 96.19 180 TYR A N 1
ATOM 1415 C CA . TYR A 1 180 ? 13.932 0.925 -6.456 1.00 96.19 180 TYR A CA 1
ATOM 1416 C C . TYR A 1 180 ? 15.131 1.298 -5.593 1.00 96.19 180 TYR A C 1
ATOM 1418 O O . TYR A 1 180 ? 15.396 2.478 -5.384 1.00 96.19 180 TYR A O 1
ATOM 1426 N N . ASP A 1 181 ? 15.899 0.310 -5.143 1.00 93.38 181 ASP A N 1
ATOM 1427 C CA . ASP A 1 181 ? 17.262 0.539 -4.654 1.00 93.38 181 ASP A CA 1
ATOM 1428 C C . ASP A 1 181 ? 18.301 0.387 -5.785 1.00 93.38 181 ASP A C 1
ATOM 1430 O O . ASP A 1 181 ? 17.972 0.109 -6.943 1.00 93.38 181 ASP A O 1
ATOM 1434 N N . GLY A 1 182 ? 19.588 0.560 -5.462 1.00 91.75 182 GLY A N 1
ATOM 1435 C CA . GLY A 1 182 ? 20.682 0.390 -6.428 1.00 91.75 182 GLY A CA 1
ATOM 1436 C C . GLY A 1 182 ? 20.819 -1.035 -6.991 1.00 91.75 182 GLY A C 1
ATOM 1437 O O . GLY A 1 182 ? 21.464 -1.222 -8.021 1.00 91.75 182 GLY A O 1
ATOM 1438 N N . GLY A 1 183 ? 20.206 -2.029 -6.341 1.00 91.38 183 GLY A N 1
ATOM 1439 C CA . GLY A 1 183 ? 20.123 -3.423 -6.778 1.00 91.38 183 GLY A CA 1
ATOM 1440 C C . GLY A 1 183 ? 18.815 -3.774 -7.497 1.00 91.38 183 GLY A C 1
ATOM 1441 O O . GLY A 1 183 ? 18.601 -4.948 -7.793 1.00 91.38 183 GLY A O 1
ATOM 1442 N N . LYS A 1 184 ? 17.957 -2.784 -7.794 1.00 89.94 184 LYS A N 1
ATOM 1443 C CA . LYS A 1 184 ? 16.619 -2.945 -8.395 1.00 89.94 184 LYS A CA 1
ATOM 1444 C C . LYS A 1 184 ? 15.614 -3.728 -7.540 1.00 89.94 184 LYS A C 1
ATOM 1446 O O . LYS A 1 184 ? 14.590 -4.192 -8.062 1.00 89.94 184 LYS A O 1
ATOM 1451 N N . SER A 1 185 ? 15.851 -3.873 -6.238 1.00 92.69 185 SER A N 1
ATOM 1452 C CA . SER A 1 185 ? 14.812 -4.383 -5.338 1.00 92.69 185 SER A CA 1
ATOM 1453 C C . SER A 1 185 ? 13.653 -3.392 -5.319 1.00 92.69 185 SER A C 1
ATOM 1455 O O . SER A 1 185 ? 13.887 -2.188 -5.359 1.00 92.69 185 SER A O 1
ATOM 1457 N N . PHE A 1 186 ? 12.420 -3.893 -5.282 1.00 96.19 186 PHE A N 1
ATOM 1458 C CA . PHE A 1 186 ? 11.222 -3.057 -5.221 1.00 96.19 186 PHE A CA 1
ATOM 1459 C C . PHE A 1 186 ? 10.845 -2.805 -3.766 1.00 96.19 186 PHE A C 1
ATOM 1461 O O . PHE A 1 186 ? 10.667 -3.763 -3.005 1.00 96.19 186 PHE A O 1
ATOM 1468 N N . TRP A 1 187 ? 10.703 -1.534 -3.416 1.00 96.88 187 TRP A N 1
ATOM 1469 C CA . TRP A 1 187 ? 10.407 -1.075 -2.070 1.00 96.88 187 TRP A CA 1
ATOM 1470 C C . TRP A 1 187 ? 9.048 -0.392 -2.016 1.00 96.88 187 TRP A C 1
ATOM 1472 O O . TRP A 1 187 ? 8.691 0.392 -2.898 1.00 96.88 187 TRP A O 1
ATOM 1482 N N . LEU A 1 188 ? 8.309 -0.710 -0.958 1.00 97.69 188 LEU A N 1
ATOM 1483 C CA . LEU A 1 188 ? 7.197 0.086 -0.471 1.00 97.69 188 LEU A CA 1
ATOM 1484 C C . LEU A 1 188 ? 7.710 0.837 0.752 1.00 97.69 188 LEU A C 1
ATOM 1486 O O . LEU A 1 188 ? 8.235 0.211 1.676 1.00 97.69 188 LEU A O 1
ATOM 1490 N N . SER A 1 189 ? 7.542 2.152 0.762 1.00 96.44 189 SER A N 1
ATOM 1491 C CA . SER A 1 189 ? 8.100 3.007 1.806 1.00 96.44 189 SER A CA 1
ATOM 1492 C C . SER A 1 189 ? 7.012 3.918 2.351 1.00 96.44 189 SER A C 1
ATOM 1494 O O . SER A 1 189 ? 6.326 4.611 1.596 1.00 96.44 189 SER A O 1
ATOM 1496 N N . ALA A 1 190 ? 6.828 3.888 3.666 1.00 94.12 190 ALA A N 1
ATOM 1497 C CA . ALA A 1 190 ? 6.018 4.851 4.385 1.00 94.12 190 ALA A CA 1
ATOM 1498 C C . ALA A 1 190 ? 6.753 6.187 4.460 1.00 94.12 190 ALA A C 1
ATOM 1500 O O . ALA A 1 190 ? 7.984 6.274 4.446 1.00 94.12 190 ALA A O 1
ATOM 1501 N N . GLU A 1 191 ? 5.969 7.251 4.553 1.00 91.12 191 GLU A N 1
ATOM 1502 C CA . GLU A 1 191 ? 6.492 8.601 4.591 1.00 91.12 191 GLU A CA 1
ATOM 1503 C C . GLU A 1 191 ? 7.448 8.833 5.752 1.00 91.12 191 GLU A C 1
ATOM 1505 O O . GLU A 1 191 ? 8.393 9.559 5.562 1.00 91.12 191 GLU A O 1
ATOM 1510 N N . ASP A 1 192 ? 7.279 8.217 6.914 1.00 86.56 192 ASP A N 1
ATOM 1511 C CA . ASP A 1 192 ? 8.163 8.405 8.078 1.00 86.56 192 ASP A CA 1
ATOM 1512 C C . ASP A 1 192 ? 9.553 7.743 7.958 1.00 86.56 192 AS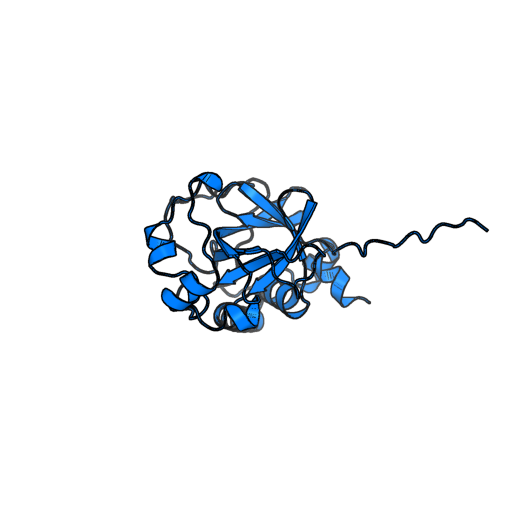P A C 1
ATOM 1514 O O . ASP A 1 192 ? 10.365 7.850 8.879 1.00 86.56 192 ASP A O 1
ATOM 1518 N N . GLY A 1 193 ? 9.847 7.088 6.830 1.00 87.00 193 GLY A N 1
ATOM 1519 C CA . GLY A 1 193 ? 11.104 6.383 6.579 1.00 87.00 193 GLY A CA 1
ATOM 1520 C C . GLY A 1 193 ? 11.081 4.902 6.957 1.00 87.00 193 GLY A C 1
ATOM 1521 O O . GLY A 1 193 ? 12.074 4.211 6.737 1.00 87.00 193 GLY A O 1
ATOM 1522 N N . CYS A 1 194 ? 9.972 4.389 7.493 1.00 90.31 194 CYS A N 1
ATOM 1523 C CA . CYS A 1 194 ? 9.759 2.951 7.570 1.00 90.31 194 CYS A CA 1
ATOM 1524 C C . CYS A 1 194 ? 9.539 2.399 6.162 1.00 90.31 194 CYS A C 1
ATOM 1526 O O . CYS A 1 194 ? 8.696 2.885 5.416 1.00 90.31 194 CYS A O 1
ATOM 1528 N N . GLU A 1 195 ? 10.282 1.370 5.781 1.00 94.31 195 GLU A N 1
ATOM 1529 C CA . GLU A 1 195 ? 10.194 0.808 4.438 1.00 94.31 195 GLU A CA 1
ATOM 1530 C C . GLU A 1 195 ? 10.483 -0.681 4.422 1.00 94.31 195 GLU A C 1
ATOM 1532 O O . GLU A 1 195 ? 11.053 -1.241 5.365 1.00 94.31 195 GLU A O 1
ATOM 1537 N N . GLY A 1 196 ? 10.082 -1.330 3.337 1.00 94.06 196 GLY A N 1
ATOM 1538 C CA . GLY A 1 196 ? 10.331 -2.740 3.139 1.00 94.06 196 GLY A CA 1
ATOM 1539 C C . GLY A 1 196 ? 10.426 -3.119 1.686 1.00 94.06 196 GLY A C 1
ATOM 1540 O O . GLY A 1 196 ? 9.738 -2.569 0.827 1.00 94.06 196 GLY A O 1
ATOM 1541 N N . LYS A 1 197 ? 11.260 -4.120 1.428 1.00 94.81 197 LYS A N 1
ATOM 1542 C CA . LYS A 1 197 ? 11.362 -4.753 0.117 1.00 94.81 197 LYS A CA 1
ATOM 1543 C C . LYS A 1 197 ? 10.358 -5.886 -0.004 1.00 94.81 197 LYS A C 1
ATOM 1545 O O . LYS A 1 197 ? 10.114 -6.601 0.973 1.00 94.81 197 LYS A O 1
ATOM 1550 N N . ALA A 1 198 ? 9.825 -6.090 -1.204 1.00 93.50 198 ALA A N 1
ATOM 1551 C CA . ALA A 1 198 ? 9.054 -7.292 -1.496 1.00 93.50 198 ALA A CA 1
ATOM 1552 C C . ALA A 1 198 ? 9.930 -8.522 -1.200 1.00 93.50 198 ALA A C 1
ATOM 1554 O O . ALA A 1 198 ? 11.060 -8.629 -1.684 1.00 93.50 198 ALA A O 1
ATOM 1555 N N . ALA A 1 199 ? 9.444 -9.424 -0.351 1.00 92.00 199 ALA A N 1
ATOM 1556 C CA . ALA A 1 199 ? 10.203 -10.589 0.080 1.00 92.00 199 ALA A CA 1
ATOM 1557 C C . ALA A 1 199 ? 9.271 -11.738 0.447 1.00 92.00 199 ALA A C 1
ATOM 1559 O O . ALA A 1 199 ? 8.237 -11.538 1.080 1.00 92.00 199 ALA A O 1
ATOM 1560 N N . GLU A 1 200 ? 9.675 -12.960 0.109 1.00 89.44 200 GLU A N 1
ATOM 1561 C CA . GLU A 1 200 ? 8.936 -14.150 0.507 1.00 89.44 200 GLU A CA 1
ATOM 1562 C C . GLU A 1 200 ? 9.030 -14.347 2.026 1.00 89.44 200 GLU A C 1
ATOM 1564 O O . GLU A 1 200 ? 10.123 -14.400 2.606 1.00 89.44 200 GLU A O 1
ATOM 1569 N N . ALA A 1 201 ? 7.880 -14.509 2.682 1.00 82.12 201 ALA A N 1
ATOM 1570 C CA . ALA A 1 201 ? 7.839 -14.919 4.075 1.00 82.12 201 ALA A CA 1
ATOM 1571 C C . ALA A 1 201 ? 8.514 -16.290 4.227 1.00 82.12 201 ALA A C 1
ATOM 1573 O O . ALA A 1 201 ? 7.952 -17.331 3.875 1.00 82.12 201 ALA A O 1
ATOM 1574 N N . LYS A 1 202 ? 9.729 -16.312 4.784 1.00 71.19 202 LYS A N 1
ATOM 1575 C CA . LYS A 1 202 ? 10.421 -17.571 5.073 1.00 71.19 202 LYS A CA 1
ATOM 1576 C C . LYS A 1 202 ? 9.546 -18.396 6.010 1.00 71.19 202 LYS A C 1
ATOM 1578 O O . LYS A 1 202 ? 9.307 -17.996 7.152 1.00 71.19 202 LYS A O 1
ATOM 1583 N N . ARG A 1 203 ? 9.097 -19.574 5.557 1.00 52.66 203 ARG A N 1
ATOM 1584 C CA . ARG A 1 203 ? 8.494 -20.559 6.462 1.00 52.66 203 ARG A CA 1
ATOM 1585 C C . ARG A 1 203 ? 9.504 -20.809 7.567 1.00 52.66 203 ARG A C 1
ATOM 1587 O O . ARG A 1 203 ? 10.624 -21.244 7.304 1.00 52.66 203 ARG A O 1
ATOM 1594 N N . ARG A 1 204 ? 9.122 -20.502 8.803 1.00 45.91 204 ARG A N 1
ATOM 1595 C CA . ARG A 1 204 ? 9.935 -20.801 9.974 1.00 45.91 204 ARG A CA 1
ATOM 1596 C C . ARG A 1 204 ? 10.064 -22.323 10.025 1.00 45.91 204 ARG A C 1
ATOM 1598 O O . ARG A 1 204 ? 9.125 -23.012 10.411 1.00 45.91 204 ARG A O 1
ATOM 1605 N N . GLY A 1 205 ? 11.184 -22.842 9.524 1.00 38.38 205 GLY A N 1
ATOM 1606 C CA . GLY A 1 205 ? 11.484 -24.262 9.559 1.00 38.38 205 GLY A CA 1
ATOM 1607 C C . GLY A 1 205 ? 11.467 -24.698 11.013 1.00 38.38 205 GLY A C 1
ATOM 1608 O O . GLY A 1 205 ? 12.321 -24.283 11.796 1.00 38.38 205 GLY A O 1
ATOM 1609 N N . TYR A 1 206 ? 10.472 -25.495 11.390 1.00 40.19 206 TYR A N 1
ATOM 1610 C CA . TYR A 1 206 ? 10.557 -26.288 12.601 1.00 40.19 206 TYR A CA 1
ATOM 1611 C C . TYR A 1 206 ? 11.713 -27.267 12.386 1.00 40.19 206 TYR A C 1
ATOM 1613 O O . TYR A 1 206 ? 11.539 -28.334 11.804 1.00 40.19 206 TYR A O 1
ATOM 1621 N N . PHE A 1 207 ? 12.911 -26.899 12.840 1.00 37.75 207 PHE A N 1
ATOM 1622 C CA . PHE A 1 207 ? 13.905 -27.884 13.240 1.00 37.75 207 PHE A CA 1
ATOM 1623 C C . PHE A 1 207 ? 13.306 -28.624 14.442 1.00 37.75 207 PHE A C 1
ATOM 1625 O O . PHE A 1 207 ? 13.516 -28.255 15.596 1.00 37.75 207 PHE A O 1
ATOM 1632 N N . GLN A 1 208 ? 12.486 -29.642 14.170 1.00 39.41 208 GLN A N 1
ATOM 1633 C CA . GLN A 1 208 ? 12.303 -30.730 15.118 1.00 39.41 208 GLN A CA 1
ATOM 1634 C C . GLN A 1 208 ? 13.679 -31.367 15.293 1.00 39.41 208 GLN A C 1
ATOM 1636 O O . GLN A 1 208 ? 14.299 -31.808 14.326 1.00 39.41 208 GLN A O 1
ATOM 1641 N N . GLY A 1 209 ? 14.187 -31.297 16.521 1.00 35.66 209 GLY A N 1
ATOM 1642 C CA . GLY A 1 209 ? 15.511 -31.769 16.881 1.00 35.66 209 GLY A CA 1
ATOM 1643 C C . GLY A 1 209 ? 15.739 -33.208 16.431 1.00 35.66 209 GLY A C 1
ATOM 1644 O O . GLY A 1 209 ? 15.006 -34.117 16.811 1.00 35.66 209 GLY A O 1
ATOM 1645 N N . LEU A 1 210 ? 16.803 -33.399 15.657 1.00 40.09 210 LEU A N 1
ATOM 1646 C CA . LEU A 1 210 ? 17.494 -34.674 15.535 1.00 40.09 210 LEU A CA 1
ATOM 1647 C C . LEU A 1 210 ? 18.240 -34.926 16.852 1.00 40.09 210 LEU A C 1
ATOM 1649 O O . LEU A 1 210 ? 19.418 -34.615 16.989 1.00 40.09 210 LEU A O 1
ATOM 1653 N N . PHE A 1 211 ? 17.512 -35.460 17.827 1.00 44.28 211 PHE A N 1
ATOM 1654 C CA . PHE A 1 211 ? 18.065 -36.313 18.870 1.00 44.28 211 PHE A CA 1
ATOM 1655 C C . PHE A 1 211 ? 17.213 -37.580 18.905 1.00 44.28 211 PHE A C 1
ATOM 1657 O O . PHE A 1 211 ? 16.110 -37.575 19.445 1.00 44.28 211 PHE A O 1
ATOM 1664 N N . ASN A 1 212 ? 17.729 -38.627 18.268 1.00 37.91 212 ASN A N 1
ATOM 1665 C CA . ASN A 1 212 ? 17.523 -40.030 18.614 1.00 37.91 212 ASN A CA 1
ATOM 1666 C C . ASN A 1 212 ? 18.766 -40.796 18.170 1.00 37.91 212 ASN A C 1
ATOM 1668 O O . ASN A 1 212 ? 19.155 -40.619 16.993 1.00 37.91 212 ASN A O 1
#

Radius of gyration: 17.15 Å; chains: 1; bounding box: 38×59×41 Å

Foldseek 3Di:
DLLVCLLFPLVSVCVVAPLLQLVSLLSQAVVQFWWCWQPRFTAGEHEAPVLSVVSVVQSVVGNPRPQRADAAEQVCLAQVSDPPDDQALDDDSRFKWKWKWKAPFPPHPLPGLTHIYTYDPPPRLQGDAPCLRVQRDQLDDPVVGDKDFPVRCVVSRRPCSCVRGNRGMIIHMFMWGWYAHPVRFIKIATNNSIITTGDGNPDPDPPPDPDD